Protein AF-A0A2S9YWN5-F1 (afdb_monomer_lite)

Structure (mmCIF, N/CA/C/O backbone):
data_AF-A0A2S9YWN5-F1
#
_entry.id   AF-A0A2S9YWN5-F1
#
loop_
_atom_site.group_PDB
_atom_site.id
_atom_site.type_symbol
_atom_site.label_atom_id
_atom_site.label_alt_id
_atom_site.label_comp_id
_atom_site.label_asym_id
_atom_site.label_entity_id
_atom_site.label_seq_id
_atom_site.pdbx_PDB_ins_code
_atom_site.Cartn_x
_atom_site.Cartn_y
_atom_site.Cartn_z
_atom_site.occupancy
_atom_site.B_iso_or_equiv
_atom_site.auth_seq_id
_atom_site.auth_comp_id
_atom_site.auth_asym_id
_atom_site.auth_atom_id
_atom_site.pdbx_PDB_model_num
ATOM 1 N N . MET A 1 1 ? -18.666 8.502 -19.818 1.00 59.78 1 MET A N 1
ATOM 2 C CA . MET A 1 1 ? -18.587 8.105 -18.389 1.00 59.78 1 MET A CA 1
ATOM 3 C C . MET A 1 1 ? -18.688 9.351 -17.531 1.00 59.78 1 MET A C 1
ATOM 5 O O . MET A 1 1 ? -18.072 10.347 -17.886 1.00 59.78 1 MET A O 1
ATOM 9 N N . THR A 1 2 ? -19.436 9.312 -16.429 1.00 84.50 2 THR A N 1
ATOM 10 C CA . THR A 1 2 ? -19.476 10.424 -15.465 1.00 84.50 2 THR A CA 1
ATOM 11 C C . THR A 1 2 ? -18.144 10.540 -14.716 1.00 84.50 2 THR A C 1
ATOM 13 O O . THR A 1 2 ? -17.395 9.565 -14.613 1.00 84.50 2 THR A O 1
ATOM 16 N N . ALA A 1 3 ? -17.848 11.716 -14.154 1.00 78.12 3 ALA A N 1
ATOM 17 C CA . ALA A 1 3 ? -16.659 11.919 -13.319 1.00 78.12 3 ALA A CA 1
ATOM 18 C C . ALA A 1 3 ? -16.612 10.949 -12.120 1.00 78.12 3 ALA A C 1
ATOM 20 O O . ALA A 1 3 ? -15.540 10.482 -11.738 1.00 78.12 3 ALA A O 1
ATOM 21 N N . PHE A 1 4 ? -17.782 10.594 -11.578 1.00 77.06 4 PHE A N 1
ATOM 22 C CA . PHE A 1 4 ? -17.930 9.609 -10.508 1.00 77.06 4 PHE A CA 1
ATOM 23 C C . PHE A 1 4 ? -17.554 8.193 -10.963 1.00 77.06 4 PHE A C 1
ATOM 25 O O . PHE A 1 4 ? -16.712 7.553 -10.337 1.00 77.06 4 PHE A O 1
ATOM 32 N N . ALA A 1 5 ? -18.091 7.732 -12.100 1.00 79.94 5 ALA A N 1
ATOM 33 C CA . ALA A 1 5 ? -17.726 6.432 -12.662 1.00 79.94 5 ALA A CA 1
ATOM 34 C C . ALA A 1 5 ? -16.215 6.351 -12.935 1.00 79.94 5 ALA A C 1
ATOM 36 O O . ALA A 1 5 ? -15.564 5.387 -12.540 1.00 79.94 5 ALA A O 1
ATOM 37 N N . ALA A 1 6 ? -15.630 7.408 -13.509 1.00 80.75 6 ALA A N 1
ATOM 38 C CA . ALA A 1 6 ? -14.192 7.476 -13.748 1.00 80.75 6 ALA A CA 1
ATOM 39 C C . ALA A 1 6 ? -13.369 7.406 -12.447 1.00 80.75 6 ALA A C 1
ATOM 41 O O . ALA A 1 6 ? -12.336 6.737 -12.422 1.00 80.75 6 ALA A O 1
ATOM 42 N N . ALA A 1 7 ? -13.819 8.042 -11.359 1.00 80.38 7 ALA A N 1
ATOM 43 C CA . ALA A 1 7 ? -13.152 7.980 -10.057 1.00 80.38 7 ALA A CA 1
ATOM 44 C C . ALA A 1 7 ? -13.190 6.581 -9.414 1.00 80.38 7 ALA A C 1
ATOM 46 O O . ALA A 1 7 ? -12.297 6.253 -8.628 1.00 80.38 7 ALA A O 1
ATOM 47 N N . LEU A 1 8 ? -14.194 5.771 -9.764 1.00 84.25 8 LEU A N 1
ATOM 48 C CA . LEU A 1 8 ? -14.361 4.404 -9.277 1.00 84.25 8 LEU A CA 1
ATOM 49 C C . LEU A 1 8 ? -13.658 3.349 -10.136 1.00 84.25 8 LEU A C 1
ATOM 51 O O . LEU A 1 8 ? -13.357 2.275 -9.635 1.00 84.25 8 LEU A O 1
ATOM 55 N N . THR A 1 9 ? -13.396 3.611 -11.416 1.00 90.25 9 THR A N 1
ATOM 56 C CA . THR A 1 9 ? -12.874 2.576 -12.330 1.00 90.25 9 THR A CA 1
ATOM 57 C C . THR A 1 9 ? -11.470 2.840 -12.854 1.00 90.25 9 THR A C 1
ATOM 59 O O . THR A 1 9 ? -10.897 1.971 -13.513 1.00 90.25 9 THR A O 1
ATOM 62 N N . THR A 1 10 ? -10.923 4.033 -12.624 1.00 93.12 10 THR A N 1
ATOM 63 C CA . THR A 1 10 ? -9.603 4.427 -13.133 1.00 93.12 10 THR A CA 1
ATOM 64 C C . THR A 1 10 ? -8.536 4.226 -12.065 1.00 93.12 10 THR A C 1
ATOM 66 O O . THR A 1 10 ? -8.714 4.658 -10.925 1.00 93.12 10 THR A O 1
ATOM 69 N N . GLN A 1 11 ? -7.416 3.611 -12.449 1.00 94.88 11 GLN A N 1
ATOM 70 C CA . GLN A 1 11 ? -6.264 3.443 -11.564 1.00 94.88 11 GLN A CA 1
ATOM 71 C C . GLN A 1 11 ? -5.678 4.805 -11.136 1.00 94.88 11 GLN A C 1
ATOM 73 O O . GLN A 1 11 ? -5.682 5.746 -11.944 1.00 94.88 11 GLN A O 1
ATOM 78 N N . PRO A 1 12 ? -5.168 4.935 -9.896 1.00 96.81 12 PRO A N 1
ATOM 79 C CA . PRO A 1 12 ? -4.551 6.166 -9.399 1.00 96.81 12 PRO A CA 1
ATOM 80 C C . PRO A 1 12 ? -3.474 6.737 -10.327 1.00 96.81 12 PRO A C 1
ATOM 82 O O . PRO A 1 12 ? -3.537 7.917 -10.673 1.00 96.81 12 PRO A O 1
ATOM 85 N N . SER A 1 13 ? -2.551 5.903 -10.805 1.00 96.56 13 SER A N 1
ATOM 86 C CA . SER A 1 13 ? -1.433 6.276 -11.681 1.00 96.56 13 SER A CA 1
ATOM 87 C C . SER A 1 13 ? -1.860 6.965 -12.977 1.00 96.56 13 SER A C 1
ATOM 89 O O . SER A 1 13 ? -1.210 7.912 -13.428 1.00 96.56 13 SER A O 1
ATOM 91 N N . VAL A 1 14 ? -2.993 6.561 -13.556 1.00 96.19 14 VAL A N 1
ATOM 92 C CA . VAL A 1 14 ? -3.555 7.204 -14.753 1.00 96.19 14 VAL A CA 1
ATOM 93 C C . VAL A 1 14 ? -4.014 8.625 -14.428 1.00 96.19 14 VAL A C 1
ATOM 95 O O . VAL A 1 14 ? -3.692 9.564 -15.156 1.00 96.19 14 VAL A O 1
ATOM 98 N N . ARG A 1 15 ? -4.723 8.809 -13.309 1.00 95.56 15 ARG A N 1
ATOM 99 C CA . ARG A 1 15 ? -5.204 10.132 -12.877 1.00 95.56 15 ARG A CA 1
ATOM 100 C C . ARG A 1 15 ? -4.055 11.037 -12.439 1.00 95.56 15 ARG A C 1
ATOM 102 O O . ARG A 1 15 ? -4.087 12.229 -12.733 1.00 95.56 15 ARG A O 1
ATOM 109 N N . PHE A 1 16 ? -3.047 10.470 -11.782 1.00 96.81 16 PHE A N 1
ATOM 110 C CA . PHE A 1 16 ? -1.829 11.167 -11.382 1.00 96.81 16 PHE A CA 1
ATOM 111 C C . PHE A 1 16 ? -1.067 11.720 -12.587 1.00 96.81 16 PHE A C 1
ATOM 113 O O . PHE A 1 16 ? -0.660 12.878 -12.573 1.00 96.81 16 PHE A O 1
ATOM 120 N N . ARG A 1 17 ? -0.964 10.944 -13.673 1.00 96.56 17 ARG A N 1
ATOM 121 C CA . ARG A 1 17 ? -0.371 11.401 -14.938 1.00 96.56 17 ARG A 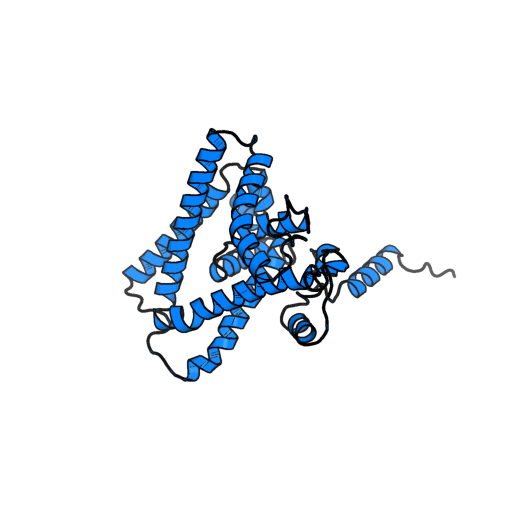CA 1
ATOM 122 C C . ARG A 1 17 ? -1.166 12.526 -15.595 1.00 96.56 17 ARG A C 1
ATOM 124 O O . ARG A 1 17 ? -0.583 13.452 -16.137 1.00 96.56 17 ARG A O 1
ATOM 131 N N . GLN A 1 18 ? -2.492 12.446 -15.553 1.00 95.31 18 GLN A N 1
ATOM 132 C CA . GLN A 1 18 ? -3.367 13.412 -16.222 1.00 95.31 18 GLN A CA 1
ATOM 133 C C . GLN A 1 18 ? -3.529 14.727 -15.456 1.00 95.31 18 GLN A C 1
ATOM 135 O O . GLN A 1 18 ? -3.866 15.746 -16.055 1.00 95.31 18 GLN A O 1
ATOM 140 N N . ARG A 1 19 ? -3.362 14.717 -14.128 1.00 95.88 19 ARG A N 1
ATOM 141 C CA . ARG A 1 19 ? -3.700 15.865 -13.285 1.00 95.88 19 ARG A CA 1
ATOM 142 C C . ARG A 1 19 ? -2.638 16.120 -12.227 1.00 95.88 19 ARG A C 1
ATOM 144 O O . ARG A 1 19 ? -2.589 15.431 -11.215 1.00 95.88 19 ARG A O 1
ATOM 151 N N . ARG A 1 20 ? -1.915 17.231 -12.387 1.00 95.38 20 ARG A N 1
ATOM 152 C CA . ARG A 1 20 ? -0.956 17.762 -11.402 1.00 95.38 20 ARG A CA 1
ATOM 153 C C . ARG A 1 20 ? -1.532 17.844 -9.980 1.00 95.38 20 ARG A C 1
ATOM 155 O O . ARG A 1 20 ? -0.885 17.471 -9.015 1.00 95.38 20 ARG A O 1
ATOM 162 N N . ALA A 1 21 ? -2.791 18.268 -9.846 1.00 95.88 21 ALA A N 1
ATOM 163 C CA . ALA A 1 21 ? -3.487 18.387 -8.559 1.00 95.88 21 ALA A CA 1
ATOM 164 C C . ALA A 1 21 ? -4.078 17.078 -7.999 1.00 95.88 21 ALA A C 1
ATOM 166 O O . ALA A 1 21 ? -4.853 17.125 -7.046 1.00 95.88 21 ALA A O 1
ATOM 167 N N . PHE A 1 22 ? -3.767 15.915 -8.582 1.00 96.06 22 PHE A N 1
ATOM 168 C CA . PHE A 1 22 ? -4.360 14.636 -8.185 1.00 96.06 22 PHE A CA 1
ATOM 169 C C . PHE A 1 22 ? -4.213 14.348 -6.685 1.00 96.06 22 PHE A C 1
ATOM 171 O O . PHE A 1 22 ? -5.226 14.130 -6.023 1.00 96.06 22 PHE A O 1
ATOM 178 N N . TYR A 1 23 ? -2.992 14.406 -6.144 1.00 95.31 23 TYR A N 1
ATOM 179 C CA . TYR A 1 23 ? -2.753 14.090 -4.733 1.00 95.31 23 TYR A CA 1
ATOM 180 C C . TYR A 1 23 ? -3.414 15.074 -3.777 1.00 95.31 23 TYR A C 1
ATOM 182 O O . TYR A 1 23 ? -3.984 14.648 -2.787 1.00 95.31 23 TYR A O 1
ATOM 190 N N . GLN A 1 24 ? -3.413 16.373 -4.079 1.00 94.94 24 GLN A N 1
ATOM 191 C CA . GLN A 1 24 ? -4.076 17.364 -3.222 1.00 94.94 24 GLN A CA 1
ATOM 192 C C . GLN A 1 24 ? -5.574 17.080 -3.084 1.00 94.94 24 GLN A C 1
ATOM 194 O O . GLN A 1 24 ? -6.136 17.206 -2.001 1.00 94.94 24 GLN A O 1
ATOM 199 N N . LEU A 1 25 ? -6.216 16.663 -4.175 1.00 95.00 25 LEU A N 1
ATOM 200 C CA . LEU A 1 25 ? -7.635 16.317 -4.167 1.00 95.00 25 LEU A CA 1
ATOM 201 C C . LEU A 1 25 ? -7.890 14.967 -3.506 1.00 95.00 25 LEU A C 1
ATOM 203 O O . LEU A 1 25 ? -8.860 14.826 -2.771 1.00 95.00 25 LEU A O 1
ATOM 207 N N . TYR A 1 26 ? -7.038 13.981 -3.779 1.00 96.00 26 TYR A N 1
ATOM 208 C CA . TYR A 1 26 ? -7.149 12.651 -3.196 1.00 96.00 26 TYR A CA 1
ATOM 209 C C . TYR A 1 26 ? -6.919 12.687 -1.679 1.00 96.00 26 TYR A C 1
ATOM 211 O O . TYR A 1 26 ? -7.782 12.251 -0.922 1.00 96.00 26 TYR A O 1
ATOM 219 N N . ASP A 1 27 ? -5.813 13.284 -1.238 1.00 96.19 27 ASP A N 1
ATOM 220 C CA . ASP A 1 27 ? -5.460 13.438 0.172 1.00 96.19 27 ASP A CA 1
ATOM 221 C C . ASP A 1 27 ? -6.425 14.380 0.887 1.00 96.19 27 ASP A C 1
ATOM 223 O O . ASP A 1 27 ? -6.850 14.081 1.994 1.00 96.19 27 ASP A O 1
ATOM 227 N N . GLY A 1 28 ? -6.830 15.481 0.246 1.00 95.75 28 GLY A N 1
ATOM 228 C CA . GLY A 1 28 ? -7.824 16.398 0.801 1.00 95.75 28 GLY A CA 1
ATOM 229 C C . GLY A 1 28 ? -9.177 15.722 1.026 1.00 95.75 28 GLY A C 1
ATOM 230 O O . GLY A 1 28 ? -9.765 15.877 2.093 1.00 95.75 28 GLY A O 1
ATOM 231 N N . ALA A 1 29 ? -9.651 14.916 0.068 1.00 95.00 29 ALA A N 1
ATOM 232 C CA . ALA A 1 29 ? -10.870 14.128 0.243 1.00 95.00 29 ALA A CA 1
ATOM 233 C C . ALA A 1 29 ? -10.722 13.114 1.383 1.00 95.00 29 ALA A C 1
ATOM 235 O O . ALA A 1 29 ? -11.617 12.999 2.216 1.00 95.00 29 ALA A O 1
ATOM 236 N N . TYR A 1 30 ? -9.586 12.416 1.448 1.00 96.56 30 TYR A N 1
ATOM 237 C CA . TYR A 1 30 ? -9.281 11.502 2.544 1.00 96.56 30 TYR A CA 1
ATOM 238 C C . TYR A 1 30 ? -9.302 12.206 3.898 1.00 96.56 30 TYR A C 1
ATOM 240 O O . TYR A 1 30 ? -9.990 11.737 4.794 1.00 96.56 30 TYR A O 1
ATOM 248 N N . LEU A 1 31 ? -8.605 13.336 4.027 1.00 97.19 31 LEU A N 1
ATOM 249 C CA . LEU A 1 31 ? -8.537 14.126 5.252 1.00 97.19 31 LEU A CA 1
ATOM 250 C C . LEU A 1 31 ? -9.925 14.569 5.710 1.00 97.19 31 LEU A C 1
ATOM 252 O O . LEU A 1 31 ? -10.244 14.438 6.887 1.00 97.19 31 LEU A O 1
ATOM 256 N N . VAL A 1 32 ? -10.762 15.064 4.795 1.00 97.75 32 VAL A N 1
ATOM 257 C CA . VAL A 1 32 ? -12.143 15.449 5.117 1.00 97.75 32 VAL A CA 1
ATOM 258 C C . VAL A 1 32 ? -12.944 14.234 5.580 1.00 97.75 32 VAL A C 1
ATOM 260 O O . VAL A 1 32 ? -13.555 14.287 6.643 1.00 97.75 32 VAL A O 1
ATOM 263 N N . MET A 1 33 ? -12.920 13.126 4.834 1.00 97.25 33 MET A N 1
ATOM 264 C CA . MET A 1 33 ? -13.683 11.923 5.186 1.00 97.25 33 MET A CA 1
ATOM 265 C C . MET A 1 33 ? -13.248 11.334 6.532 1.00 97.25 33 MET A C 1
ATOM 267 O O . MET A 1 33 ? -14.099 11.038 7.367 1.00 97.25 33 MET A O 1
ATOM 271 N N . THR A 1 34 ? -11.943 11.194 6.774 1.00 97.31 34 THR A N 1
ATOM 272 C CA . THR A 1 34 ? -11.429 10.662 8.043 1.00 97.31 34 THR A CA 1
ATOM 273 C C . THR A 1 34 ? -11.710 11.619 9.197 1.00 97.31 34 THR A C 1
ATOM 275 O O . THR A 1 34 ? -12.138 11.170 10.255 1.00 97.31 34 THR A O 1
ATOM 278 N N . SER A 1 35 ? -11.589 12.935 8.991 1.00 98.44 35 SER A N 1
ATOM 279 C CA . SER A 1 35 ? -11.943 13.929 10.016 1.00 98.44 35 SER A CA 1
ATOM 280 C C . SER A 1 35 ? -13.428 13.881 10.376 1.00 98.44 35 SER A C 1
ATOM 282 O O . SER A 1 35 ? -13.767 13.966 11.552 1.00 98.44 35 SER A O 1
ATOM 284 N N . LEU A 1 36 ? -14.317 13.707 9.391 1.00 98.56 36 LEU A N 1
ATOM 285 C CA . LEU A 1 36 ? -15.758 13.568 9.625 1.00 98.56 36 LEU A CA 1
ATOM 286 C C . LEU A 1 36 ? -16.087 12.291 10.401 1.00 98.56 36 LEU A C 1
ATOM 288 O O . LEU A 1 36 ? -16.862 12.342 11.352 1.00 98.56 36 LEU A O 1
ATOM 292 N N . VAL A 1 37 ? -15.480 11.158 10.033 1.00 98.31 37 VAL A N 1
ATOM 293 C CA . VAL A 1 37 ? -15.658 9.887 10.755 1.00 98.31 37 VAL A CA 1
ATOM 294 C C . VAL A 1 37 ? -15.142 10.002 12.190 1.00 98.31 37 VAL A C 1
ATOM 296 O O . VAL A 1 37 ? -15.832 9.591 13.122 1.00 98.31 37 VAL A O 1
ATOM 299 N N . LEU A 1 38 ? -13.970 10.610 12.387 1.00 98.56 38 LEU A N 1
ATOM 300 C CA . LEU A 1 38 ? -13.410 10.868 13.711 1.00 98.56 38 LEU A CA 1
ATOM 301 C C . LEU A 1 38 ? -14.331 11.759 14.550 1.00 98.56 38 LEU A C 1
ATOM 303 O O . LEU A 1 38 ? -14.671 11.401 15.675 1.00 98.56 38 LEU A O 1
ATOM 307 N N . ALA A 1 39 ? -14.770 12.889 13.993 1.00 98.69 39 ALA A N 1
ATOM 308 C CA . ALA A 1 39 ? -15.674 13.815 14.665 1.00 98.69 39 ALA A CA 1
ATOM 309 C C . ALA A 1 39 ? -17.002 13.141 15.035 1.00 98.69 39 ALA A C 1
ATOM 311 O O . ALA A 1 39 ? -17.489 13.336 16.146 1.00 98.69 39 ALA A O 1
ATOM 312 N N . LEU A 1 40 ? -17.553 12.304 14.150 1.00 98.75 40 LEU A N 1
ATOM 313 C CA . LEU A 1 40 ? -18.770 11.545 14.417 1.00 98.75 40 LEU A CA 1
ATOM 314 C C . LEU A 1 40 ? -18.578 10.586 15.596 1.00 98.75 40 LEU A C 1
ATOM 316 O O . LEU A 1 40 ? -19.366 10.648 16.538 1.00 98.75 40 LEU A O 1
ATOM 320 N N . MET A 1 41 ? -17.518 9.764 15.586 1.00 98.69 41 MET A N 1
ATOM 321 C CA . MET A 1 41 ? -17.203 8.846 16.692 1.00 98.69 41 MET A CA 1
ATOM 322 C C . MET A 1 41 ? -17.091 9.597 18.024 1.00 98.69 41 MET A C 1
ATOM 324 O O . MET A 1 41 ? -17.680 9.180 19.019 1.00 98.69 41 MET A O 1
ATOM 328 N N . LEU A 1 42 ? -16.403 10.740 18.034 1.00 98.44 42 LEU A N 1
ATOM 329 C CA . LEU A 1 42 ? -16.274 11.568 19.232 1.00 98.44 42 LEU A CA 1
ATOM 330 C C . LEU A 1 42 ? -17.617 12.177 19.667 1.00 98.44 42 LEU A C 1
ATOM 332 O O . LEU A 1 42 ? -17.939 12.146 20.852 1.00 98.44 42 LEU A O 1
ATOM 336 N N . SER A 1 43 ? -18.431 12.677 18.732 1.00 98.56 43 SER A N 1
ATOM 337 C CA . SER A 1 43 ? -19.711 13.332 19.045 1.00 98.56 43 SER A CA 1
ATOM 338 C C . SER A 1 43 ? -20.757 12.389 19.641 1.00 98.56 43 SER A C 1
ATOM 340 O O . SER A 1 43 ? -21.568 12.816 20.458 1.00 98.56 43 SER A O 1
ATOM 342 N N . VAL A 1 44 ? -20.727 11.105 19.265 1.00 98.50 44 VAL A N 1
ATOM 343 C CA . VAL A 1 44 ? -21.640 10.085 19.806 1.00 98.50 44 VAL A CA 1
ATOM 344 C C . VAL A 1 44 ? -21.077 9.416 21.063 1.00 98.50 44 VAL A C 1
ATOM 346 O O . VAL A 1 44 ? -21.659 8.455 21.562 1.00 98.50 44 VAL A O 1
ATOM 349 N N . GLY A 1 45 ? -19.932 9.888 21.569 1.00 98.06 45 GLY A N 1
ATOM 350 C CA . GLY A 1 45 ? -19.280 9.329 22.749 1.00 98.06 45 GLY A CA 1
ATOM 351 C C . GLY A 1 45 ? -18.764 7.903 22.542 1.00 98.06 45 GLY A C 1
ATOM 352 O O . GLY A 1 45 ? -18.800 7.106 23.481 1.00 98.06 45 GLY A O 1
ATOM 353 N N . TRP A 1 46 ? -18.309 7.553 21.332 1.00 98.38 46 TRP A N 1
ATOM 354 C CA . TRP A 1 46 ? -17.750 6.233 21.035 1.00 98.38 46 TRP A CA 1
ATOM 355 C C . TRP A 1 46 ? -16.555 5.918 21.946 1.00 98.38 46 TRP A C 1
ATOM 357 O O . TRP A 1 46 ? -15.591 6.675 22.009 1.00 98.38 46 TRP A O 1
ATOM 367 N N . GLN A 1 47 ? -16.613 4.776 22.633 1.00 97.56 47 GLN A N 1
ATOM 368 C CA . GLN A 1 47 ? -15.617 4.364 23.636 1.00 97.56 47 GLN A CA 1
ATOM 369 C C . GLN A 1 47 ? -14.583 3.358 23.099 1.00 97.56 47 GLN A C 1
ATOM 371 O O . GLN A 1 47 ? -13.846 2.753 23.874 1.00 97.56 47 GLN A O 1
ATOM 376 N N . GLY A 1 48 ? -14.547 3.130 21.784 1.00 98.31 48 GLY A N 1
ATOM 377 C CA . GLY A 1 48 ? -13.738 2.075 21.178 1.00 98.31 48 GLY A CA 1
ATOM 378 C C . GLY A 1 48 ? -14.456 0.724 21.103 1.00 98.31 48 GLY A C 1
ATOM 379 O O . GLY A 1 48 ? -15.348 0.414 21.901 1.00 98.31 48 GLY A O 1
ATOM 380 N N . ALA A 1 49 ? -14.048 -0.084 20.123 1.00 98.06 49 ALA A N 1
ATOM 381 C CA . ALA A 1 49 ? -14.530 -1.450 19.929 1.00 98.06 49 ALA A CA 1
ATOM 382 C C . ALA A 1 49 ? -14.012 -2.421 21.005 1.00 98.06 49 ALA A C 1
ATOM 384 O O . ALA A 1 49 ? -14.708 -3.369 21.358 1.00 98.06 49 ALA A O 1
ATOM 385 N N . VAL A 1 50 ? -12.808 -2.183 21.538 1.00 98.00 50 VAL A N 1
ATOM 386 C CA . VAL A 1 50 ? -12.172 -3.013 22.569 1.00 98.00 50 VAL A CA 1
ATOM 387 C C . VAL A 1 50 ? -11.989 -2.180 23.835 1.00 98.00 50 VAL A C 1
ATOM 389 O O . VAL A 1 50 ? -11.050 -1.392 23.946 1.00 98.00 50 VAL A O 1
ATOM 392 N N . ARG A 1 51 ? -12.912 -2.351 24.786 1.00 97.44 51 ARG A N 1
ATOM 393 C CA . ARG A 1 51 ? -12.977 -1.548 26.022 1.00 97.44 51 ARG A CA 1
ATOM 394 C C . ARG A 1 51 ? -12.219 -2.163 27.190 1.00 97.44 51 ARG A C 1
ATOM 396 O O . ARG A 1 51 ? -11.647 -1.441 27.996 1.00 97.44 51 ARG A O 1
ATOM 403 N N . GLU A 1 52 ? -12.201 -3.488 27.255 1.00 97.88 52 GLU A N 1
ATOM 404 C CA . GLU A 1 52 ? -11.562 -4.251 28.322 1.00 97.88 52 GLU A CA 1
ATOM 405 C C . GLU A 1 52 ? -10.589 -5.262 27.729 1.00 97.88 52 GLU A C 1
ATOM 407 O O . GLU A 1 52 ? -10.826 -5.816 26.650 1.00 97.88 52 GLU A O 1
ATOM 412 N N . PHE A 1 53 ? -9.474 -5.477 28.428 1.00 98.00 53 PHE A N 1
ATOM 413 C CA . PHE A 1 53 ? -8.475 -6.459 28.040 1.00 98.00 53 PHE A CA 1
ATOM 414 C C . PHE A 1 53 ? -8.855 -7.829 28.586 1.00 98.00 53 PHE A C 1
ATOM 416 O O . PHE A 1 53 ? -9.137 -7.985 29.774 1.00 98.00 53 PHE A O 1
ATOM 423 N N . HIS A 1 54 ? -8.766 -8.841 27.730 1.00 98.19 54 HIS A N 1
ATOM 424 C CA . HIS A 1 54 ? -8.895 -10.227 28.139 1.00 98.19 54 HIS A CA 1
ATOM 425 C C . HIS A 1 54 ? -7.712 -11.033 27.615 1.00 98.19 54 HIS A C 1
ATOM 427 O O . HIS A 1 54 ? -7.320 -10.894 26.461 1.00 98.19 54 HIS A O 1
ATOM 433 N N . TRP A 1 55 ? -7.167 -11.933 28.435 1.00 97.81 55 TRP A N 1
ATOM 434 C CA . TRP A 1 55 ? -5.983 -12.722 28.074 1.00 97.81 55 TRP A CA 1
ATOM 435 C C . TRP A 1 55 ? -6.155 -13.576 26.815 1.00 97.81 55 TRP A C 1
ATOM 437 O O . TRP A 1 55 ? -5.194 -13.803 26.084 1.00 97.81 55 TRP A O 1
ATOM 447 N N . TRP A 1 56 ? -7.381 -13.999 26.508 1.00 97.69 56 TRP A N 1
ATOM 448 C CA . TRP A 1 56 ? -7.664 -14.754 25.289 1.00 97.69 56 TRP A CA 1
ATOM 449 C C . TRP A 1 56 ? -7.453 -13.929 24.005 1.00 97.69 56 TRP A C 1
ATOM 451 O O . TRP A 1 56 ? -7.295 -14.512 22.936 1.00 97.69 56 TRP A O 1
ATOM 461 N N . TYR A 1 57 ? -7.347 -12.596 24.086 1.00 98.06 57 TYR A N 1
ATOM 462 C CA . TYR A 1 57 ? -6.960 -11.742 22.958 1.00 98.06 57 TYR A CA 1
ATOM 463 C C . TYR A 1 57 ? -5.597 -12.098 22.369 1.00 98.06 57 TYR A C 1
ATOM 465 O O . TYR A 1 57 ? -5.389 -11.899 21.173 1.00 98.06 57 TYR A O 1
ATOM 473 N N . VAL A 1 58 ? -4.685 -12.682 23.154 1.00 97.88 58 VAL A N 1
ATOM 474 C CA . VAL A 1 58 ? -3.403 -13.196 22.642 1.00 97.88 58 VAL A CA 1
ATOM 475 C C . VAL A 1 58 ? -3.631 -14.190 21.493 1.00 97.88 58 VAL A C 1
ATOM 477 O O . VAL A 1 58 ? -2.882 -14.181 20.520 1.00 97.88 58 VAL A O 1
ATOM 480 N N . LEU A 1 59 ? -4.707 -14.985 21.545 1.00 97.94 59 LEU A N 1
ATOM 481 C CA . LEU A 1 59 ? -5.067 -15.943 20.492 1.00 97.94 59 LEU A CA 1
ATOM 482 C C . LEU A 1 59 ? -5.624 -15.266 19.229 1.00 97.94 59 LEU A C 1
ATOM 484 O O . LEU A 1 59 ? -5.541 -15.839 18.145 1.00 97.94 59 LEU A O 1
ATOM 488 N N . LEU A 1 60 ? -6.169 -14.049 19.343 1.00 98.19 60 LEU A N 1
ATOM 489 C CA . LEU A 1 60 ? -6.651 -13.265 18.201 1.00 98.19 60 LEU A CA 1
ATOM 490 C C . LEU A 1 60 ? -5.540 -12.470 17.507 1.00 98.19 60 LEU A C 1
ATOM 492 O O . LEU A 1 60 ? -5.691 -12.102 16.341 1.00 98.19 60 LEU A O 1
ATOM 496 N N . LEU A 1 61 ? -4.425 -12.198 18.189 1.00 98.06 61 LEU A N 1
ATOM 497 C CA . LEU A 1 61 ? -3.334 -11.401 17.630 1.00 98.06 61 LEU A CA 1
ATOM 498 C C . LEU A 1 61 ? -2.775 -11.978 16.308 1.00 98.06 61 LEU A C 1
ATOM 500 O O . LEU A 1 61 ? -2.630 -11.206 15.357 1.00 98.06 61 LEU A O 1
ATOM 504 N N . PRO A 1 62 ? -2.548 -13.302 16.161 1.00 98.31 62 PRO A N 1
ATOM 505 C CA . PRO A 1 62 ? -2.170 -13.890 14.874 1.00 98.31 62 PRO A CA 1
ATOM 506 C C . PRO A 1 62 ? -3.176 -13.618 13.748 1.00 98.31 62 PRO A C 1
ATOM 508 O O . PRO A 1 62 ? -2.772 -13.422 12.603 1.00 98.31 62 PRO A O 1
ATOM 511 N N . LEU A 1 63 ? -4.477 -13.554 14.056 1.00 98.38 63 LEU A N 1
ATOM 512 C CA . LEU A 1 63 ? -5.514 -13.241 13.067 1.00 98.38 63 LEU A CA 1
ATOM 513 C C . LEU A 1 63 ? -5.460 -11.770 12.644 1.00 98.38 63 LEU A C 1
ATOM 515 O O . LEU A 1 63 ? -5.606 -11.479 11.460 1.00 98.38 63 LEU A O 1
ATOM 519 N N . ALA A 1 64 ? -5.197 -10.853 13.580 1.00 98.50 64 ALA A N 1
ATOM 520 C CA . ALA A 1 64 ? -4.991 -9.439 13.263 1.00 98.50 64 ALA A CA 1
ATOM 521 C C . ALA A 1 64 ? -3.756 -9.238 12.366 1.00 98.50 64 ALA A C 1
ATOM 523 O O . ALA A 1 64 ? -3.827 -8.525 11.364 1.00 98.50 64 ALA A O 1
ATOM 524 N N . ILE A 1 65 ? -2.650 -9.928 12.668 1.00 98.75 65 ILE A N 1
ATOM 525 C CA . ILE A 1 65 ? -1.437 -9.936 11.835 1.00 98.75 65 ILE A CA 1
ATOM 526 C C . ILE A 1 65 ? -1.750 -10.477 10.434 1.00 98.75 65 ILE A C 1
ATOM 528 O O . ILE A 1 65 ? -1.403 -9.849 9.433 1.00 98.75 65 ILE A O 1
ATOM 532 N N . GLN A 1 66 ? -2.445 -11.614 10.350 1.00 98.25 66 GLN A N 1
ATOM 533 C CA . GLN A 1 66 ? -2.829 -12.213 9.073 1.00 98.25 66 GLN A CA 1
ATOM 534 C C . GLN A 1 66 ? -3.740 -11.286 8.260 1.00 98.25 66 GLN A C 1
ATOM 536 O O . GLN A 1 66 ? -3.557 -11.164 7.050 1.00 98.25 66 GLN A O 1
ATOM 541 N N . ALA A 1 67 ? -4.691 -10.604 8.904 1.00 98.44 67 ALA A N 1
ATOM 542 C CA . ALA A 1 67 ? -5.556 -9.627 8.249 1.00 98.44 67 ALA A CA 1
ATOM 543 C C . ALA A 1 67 ? -4.752 -8.447 7.680 1.00 98.44 67 ALA A C 1
ATOM 545 O O . ALA A 1 67 ? -4.997 -8.041 6.541 1.00 98.44 67 ALA A O 1
ATOM 546 N N . GLN A 1 68 ? -3.754 -7.947 8.417 1.00 98.56 68 GLN A N 1
ATOM 547 C CA . GLN A 1 68 ? -2.857 -6.893 7.939 1.00 98.56 68 GLN A CA 1
ATOM 548 C C . GLN A 1 68 ? -2.064 -7.343 6.702 1.00 98.56 68 GLN A C 1
ATOM 550 O O . GLN A 1 68 ? -2.022 -6.630 5.699 1.00 98.56 68 GLN A O 1
ATOM 555 N N . ILE A 1 69 ? -1.470 -8.543 6.746 1.00 98.62 69 ILE A N 1
ATOM 556 C CA . ILE A 1 69 ? -0.702 -9.101 5.622 1.00 98.62 69 ILE A CA 1
ATOM 557 C C . ILE A 1 69 ? -1.608 -9.315 4.406 1.00 98.62 69 ILE A C 1
ATOM 559 O O . ILE A 1 69 ? -1.249 -8.926 3.296 1.00 98.62 69 ILE A O 1
ATOM 563 N N . LEU A 1 70 ? -2.807 -9.870 4.598 1.00 98.62 70 LEU A N 1
ATOM 564 C CA . LEU A 1 70 ? -3.772 -10.047 3.514 1.00 98.62 70 LEU A CA 1
ATOM 565 C C . LEU A 1 70 ? -4.209 -8.712 2.908 1.00 98.62 70 LEU A C 1
ATOM 567 O O . LEU A 1 70 ? -4.348 -8.632 1.690 1.00 98.62 70 LEU A O 1
ATOM 571 N N . CYS A 1 71 ? -4.360 -7.649 3.704 1.00 98.75 71 CYS A N 1
ATOM 572 C CA . CYS A 1 71 ? -4.621 -6.318 3.156 1.00 98.75 71 CYS A CA 1
ATOM 573 C C . CYS A 1 71 ? -3.484 -5.858 2.232 1.00 98.75 71 CYS A C 1
ATOM 575 O O . CYS A 1 71 ? -3.773 -5.376 1.137 1.00 98.75 71 CYS A O 1
ATOM 577 N N . SER A 1 72 ? -2.218 -6.089 2.601 1.00 98.38 72 SER A N 1
ATOM 578 C CA . SER A 1 72 ? -1.057 -5.838 1.728 1.00 98.38 72 SER A CA 1
ATOM 579 C C . SER A 1 72 ? -1.070 -6.702 0.454 1.00 98.38 72 SER A C 1
ATOM 581 O O . SER A 1 72 ? -0.754 -6.221 -0.634 1.00 98.38 72 SER A O 1
ATOM 583 N N . VAL A 1 73 ? -1.492 -7.967 0.543 1.00 98.44 73 VAL A N 1
ATOM 584 C CA . VAL A 1 73 ? -1.627 -8.869 -0.620 1.00 98.44 73 VAL A CA 1
ATOM 585 C C . VAL A 1 73 ? -2.739 -8.398 -1.567 1.00 98.44 73 VAL A C 1
ATOM 587 O O . VAL A 1 73 ? -2.587 -8.431 -2.794 1.00 98.44 73 VAL A O 1
ATOM 590 N N . PHE A 1 74 ? -3.871 -7.948 -1.026 1.00 98.69 74 PHE A N 1
ATOM 591 C CA . PHE A 1 74 ? -5.013 -7.512 -1.823 1.00 98.69 74 PHE A CA 1
ATOM 592 C C . PHE A 1 74 ? -4.797 -6.143 -2.459 1.00 98.69 74 PHE A C 1
ATOM 594 O O . PHE A 1 74 ? -5.090 -5.995 -3.645 1.00 98.69 74 PHE A O 1
ATOM 601 N N . ILE A 1 75 ? -4.241 -5.164 -1.740 1.00 98.50 75 ILE A N 1
ATOM 602 C CA . ILE A 1 75 ? -3.901 -3.856 -2.323 1.00 98.50 75 ILE A CA 1
ATOM 603 C C . ILE A 1 75 ? -2.853 -3.998 -3.440 1.00 98.50 75 ILE A C 1
ATOM 605 O O . ILE A 1 75 ? -2.965 -3.346 -4.483 1.00 98.50 75 ILE A O 1
ATOM 609 N N . HIS A 1 76 ? -1.904 -4.927 -3.285 1.00 98.38 76 HIS A N 1
ATOM 610 C CA . HIS A 1 76 ? -0.955 -5.315 -4.326 1.00 98.38 76 HIS A CA 1
ATOM 611 C C . HIS A 1 76 ? -1.672 -5.865 -5.573 1.00 98.38 76 HIS A C 1
ATOM 613 O O . HIS A 1 76 ? -1.488 -5.357 -6.677 1.00 98.38 76 HIS A O 1
ATOM 619 N N . ASN A 1 77 ? -2.585 -6.825 -5.406 1.00 98.50 77 ASN A N 1
ATOM 620 C CA . ASN A 1 77 ? -3.395 -7.358 -6.508 1.00 98.50 77 ASN A CA 1
ATOM 621 C C . ASN A 1 77 ? -4.278 -6.295 -7.186 1.00 98.50 77 ASN A C 1
ATOM 623 O O . ASN A 1 77 ? -4.392 -6.257 -8.415 1.00 98.50 77 ASN A O 1
ATOM 627 N N . CYS A 1 78 ? -4.873 -5.396 -6.398 1.00 98.50 78 CYS A N 1
ATOM 628 C CA . CYS A 1 78 ? -5.670 -4.287 -6.913 1.00 98.50 78 CYS A CA 1
ATOM 629 C C . CYS A 1 78 ? -4.828 -3.348 -7.778 1.00 98.50 78 CYS A C 1
ATOM 631 O O . CYS A 1 78 ? -5.301 -2.860 -8.807 1.00 98.50 78 CYS A O 1
ATOM 633 N N . SER A 1 79 ? -3.568 -3.118 -7.396 1.00 98.06 79 SER A N 1
ATOM 634 C CA . SER A 1 79 ? -2.628 -2.274 -8.143 1.00 98.06 79 SER A CA 1
ATOM 635 C C . SER A 1 79 ? -2.411 -2.777 -9.572 1.00 98.06 79 SER A C 1
ATOM 637 O O . SER A 1 79 ? -2.223 -1.972 -10.481 1.00 98.06 79 SER A O 1
ATOM 639 N N . HIS A 1 80 ? -2.555 -4.085 -9.805 1.00 97.81 80 HIS A N 1
ATOM 640 C CA . HIS A 1 80 ? -2.426 -4.714 -11.125 1.00 97.81 80 HIS A CA 1
ATOM 641 C C . HIS A 1 80 ? -3.724 -4.872 -11.900 1.00 97.81 80 HIS A C 1
ATOM 643 O O . HIS A 1 80 ? -3.687 -5.134 -13.101 1.00 97.81 80 HIS A O 1
ATOM 649 N N . GLY A 1 81 ? -4.863 -4.624 -11.258 1.00 96.81 81 GLY A N 1
ATOM 650 C CA . GLY A 1 81 ? -6.167 -4.791 -11.880 1.00 96.81 81 GLY A CA 1
ATOM 651 C C . GLY A 1 81 ? -6.672 -6.236 -11.869 1.00 96.81 81 GLY A C 1
ATOM 652 O O . GLY A 1 81 ? -7.425 -6.602 -12.767 1.00 96.81 81 GLY A O 1
ATOM 653 N N . ASN A 1 82 ? -6.267 -7.047 -10.884 1.00 97.44 82 ASN A N 1
ATOM 654 C CA . ASN A 1 82 ? -6.593 -8.480 -10.823 1.00 97.44 82 ASN A CA 1
ATOM 655 C C . ASN A 1 82 ? -8.057 -8.782 -10.448 1.00 97.44 82 ASN A C 1
ATOM 657 O O . ASN A 1 82 ? -8.493 -9.927 -10.549 1.00 97.44 82 ASN A O 1
ATOM 661 N N . PHE A 1 83 ? -8.833 -7.766 -10.067 1.00 97.06 83 PHE A N 1
ATOM 662 C CA . PHE A 1 83 ? -10.286 -7.834 -9.889 1.00 97.06 83 PHE A CA 1
ATOM 663 C C . PHE A 1 83 ? -11.028 -7.059 -10.998 1.00 97.06 83 PHE A C 1
ATOM 665 O O . PHE A 1 83 ? -10.410 -6.346 -11.792 1.00 97.06 83 PHE A O 1
ATOM 672 N N . PRO A 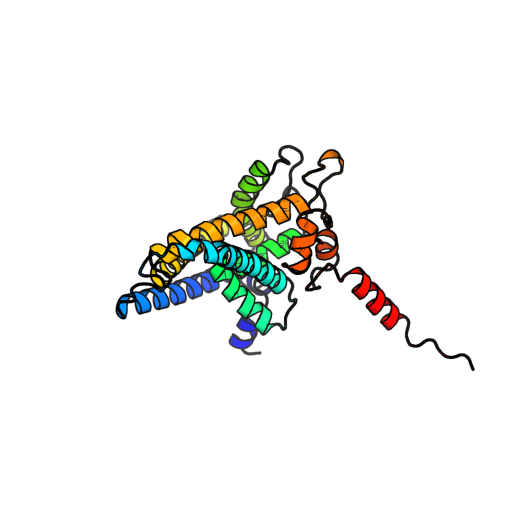1 84 ? -12.370 -7.107 -11.067 1.00 96.50 84 PRO A N 1
ATOM 673 C CA . PRO A 1 84 ? -13.133 -6.127 -11.839 1.00 96.50 84 PRO A CA 1
ATOM 674 C C . PRO A 1 84 ? -12.777 -4.684 -11.441 1.00 96.50 84 PRO A C 1
ATOM 676 O O . PRO A 1 84 ? -12.560 -4.390 -10.268 1.00 96.50 84 PRO A O 1
ATOM 679 N N . LYS A 1 85 ? -12.733 -3.755 -12.407 1.00 94.81 85 LYS A N 1
ATOM 680 C CA . LYS A 1 85 ? -12.271 -2.361 -12.207 1.00 94.81 85 LYS A CA 1
ATOM 681 C C . LYS A 1 85 ? -12.818 -1.657 -10.948 1.00 94.81 85 LYS A C 1
ATOM 683 O O . LYS A 1 85 ? -11.991 -1.176 -10.176 1.00 94.81 85 LYS A O 1
ATOM 688 N N . PRO A 1 86 ? -14.144 -1.604 -10.700 1.00 95.38 86 PRO A N 1
ATOM 689 C CA . PRO A 1 86 ? -14.666 -0.958 -9.493 1.00 95.38 86 PRO A CA 1
ATOM 690 C C . PRO A 1 86 ? -14.275 -1.693 -8.204 1.00 95.38 86 PRO A C 1
ATOM 692 O O . PRO A 1 86 ? -14.089 -1.056 -7.171 1.00 95.38 86 PRO A O 1
ATOM 695 N N . ILE A 1 87 ? -14.090 -3.016 -8.269 1.00 96.69 87 ILE A N 1
ATOM 696 C CA . ILE A 1 87 ? -13.666 -3.833 -7.127 1.00 96.69 87 ILE A CA 1
ATOM 697 C C . ILE A 1 87 ? -12.201 -3.554 -6.786 1.00 96.69 87 ILE A C 1
ATOM 699 O O . ILE A 1 87 ? -11.911 -3.344 -5.615 1.00 96.69 87 ILE A O 1
ATOM 703 N N . ASN A 1 88 ? -11.297 -3.453 -7.774 1.00 97.38 88 ASN A N 1
ATOM 704 C CA . ASN A 1 88 ? -9.903 -3.058 -7.501 1.00 97.38 88 ASN A CA 1
ATOM 705 C C . ASN A 1 88 ? -9.843 -1.727 -6.759 1.00 97.38 88 ASN A C 1
ATOM 707 O O . ASN A 1 88 ? -9.077 -1.572 -5.816 1.00 97.38 88 ASN A O 1
ATOM 711 N N . ARG A 1 89 ? -10.662 -0.762 -7.191 1.00 96.31 89 ARG A N 1
ATOM 712 C CA . ARG A 1 89 ? -10.703 0.546 -6.555 1.00 96.31 89 ARG A CA 1
ATOM 713 C C . ARG A 1 89 ? -11.192 0.436 -5.120 1.00 96.31 89 ARG A C 1
ATOM 715 O O . ARG A 1 89 ? -10.503 0.907 -4.229 1.00 96.31 89 ARG A O 1
ATOM 722 N N . LEU A 1 90 ? -12.344 -0.190 -4.895 1.00 96.75 90 LEU A N 1
ATOM 723 C CA . LEU A 1 90 ? -12.921 -0.307 -3.558 1.00 96.75 90 LEU A CA 1
ATOM 724 C C . LEU A 1 90 ? -11.999 -1.074 -2.601 1.00 96.75 90 LEU A C 1
ATOM 726 O O . LEU A 1 90 ? -11.663 -0.562 -1.538 1.00 96.75 90 LEU A O 1
ATOM 730 N N . VAL A 1 91 ? -11.566 -2.274 -2.989 1.00 98.19 91 VAL A N 1
ATOM 731 C CA . VAL A 1 91 ? -10.699 -3.124 -2.160 1.00 98.19 91 VAL A CA 1
ATOM 732 C C . VAL A 1 91 ? -9.345 -2.455 -1.944 1.00 98.19 91 VAL A C 1
ATOM 734 O O . VAL A 1 91 ? -8.857 -2.435 -0.820 1.00 98.19 91 VAL A O 1
ATOM 737 N N . GLY A 1 92 ? -8.773 -1.835 -2.979 1.00 98.19 92 GLY A N 1
ATOM 738 C CA . GLY A 1 92 ? -7.532 -1.079 -2.865 1.00 98.19 92 GLY A CA 1
ATOM 739 C C . GLY A 1 92 ? -7.627 0.041 -1.830 1.00 98.19 92 GLY A C 1
ATOM 740 O O . GLY A 1 92 ? -6.750 0.145 -0.976 1.00 98.19 92 GLY A O 1
ATOM 741 N N . GLU A 1 93 ? -8.696 0.847 -1.856 1.00 97.81 93 GLU A N 1
ATOM 742 C CA . GLU A 1 93 ? -8.908 1.922 -0.873 1.00 97.81 93 GLU A CA 1
ATOM 743 C C . GLU A 1 93 ? -9.121 1.379 0.549 1.00 97.81 93 GLU A C 1
ATOM 745 O O . GLU A 1 93 ? -8.485 1.865 1.484 1.00 97.81 93 GLU A O 1
ATOM 750 N N . LEU A 1 94 ? -9.943 0.336 0.717 1.00 98.12 94 LEU A N 1
ATOM 751 C CA . LEU A 1 94 ? -10.187 -0.286 2.026 1.00 98.12 94 LEU A CA 1
ATOM 752 C C . LEU A 1 94 ? -8.910 -0.892 2.620 1.00 98.12 94 LEU A C 1
ATOM 754 O O . LEU A 1 94 ? -8.575 -0.632 3.774 1.00 98.12 94 LEU A O 1
ATOM 758 N N . CYS A 1 95 ? -8.153 -1.653 1.831 1.00 98.69 95 CYS A N 1
ATOM 759 C CA . CYS A 1 95 ? -6.868 -2.184 2.270 1.00 98.69 95 CYS A CA 1
ATOM 760 C C . CYS A 1 95 ? -5.857 -1.056 2.519 1.00 98.69 95 CYS A C 1
ATOM 762 O O . CYS A 1 95 ? -5.100 -1.128 3.481 1.00 98.69 95 CYS A O 1
ATOM 764 N N . GLY A 1 96 ? -5.885 0.013 1.716 1.00 98.00 96 GLY A N 1
ATOM 765 C CA . GLY A 1 96 ? -5.050 1.206 1.877 1.00 98.00 96 GLY A CA 1
ATOM 766 C C . GLY A 1 96 ? -5.248 1.930 3.210 1.00 98.00 96 GLY A C 1
ATOM 767 O O . GLY A 1 96 ? -4.277 2.466 3.748 1.00 98.00 96 GLY A O 1
ATOM 768 N N . ILE A 1 97 ? -6.474 1.914 3.743 1.00 98.19 97 ILE A N 1
ATOM 769 C CA . ILE A 1 97 ? -6.826 2.415 5.081 1.00 98.19 97 ILE A CA 1
ATOM 770 C C . ILE A 1 97 ? -6.199 1.548 6.180 1.00 98.19 97 ILE A C 1
ATOM 772 O O . ILE A 1 97 ? -5.668 2.083 7.153 1.00 98.19 97 ILE A O 1
ATOM 776 N N . VAL A 1 98 ? -6.235 0.224 6.018 1.00 98.44 98 VAL A N 1
ATOM 777 C CA . VAL A 1 98 ? -5.687 -0.738 6.988 1.00 98.44 98 VAL A CA 1
ATOM 778 C C . VAL A 1 98 ? -4.157 -0.692 7.018 1.00 98.44 98 VAL A C 1
ATOM 780 O O . VAL A 1 98 ? -3.562 -0.647 8.091 1.00 98.44 98 VAL A O 1
ATOM 783 N N . VAL A 1 99 ? -3.504 -0.627 5.853 1.00 98.00 99 VAL A N 1
ATOM 784 C CA . VAL A 1 99 ? -2.029 -0.624 5.740 1.00 98.00 99 VAL A CA 1
ATOM 785 C C . VAL A 1 99 ? -1.398 0.772 5.827 1.00 98.00 99 VAL A C 1
ATOM 787 O O . VAL A 1 99 ? -0.204 0.923 5.574 1.00 98.00 99 VAL A O 1
ATOM 790 N N . LEU A 1 100 ? -2.188 1.805 6.144 1.00 97.19 100 LEU A N 1
ATOM 791 C CA . LEU A 1 100 ? -1.750 3.196 6.369 1.00 97.19 100 LEU A CA 1
ATOM 792 C C . LEU A 1 100 ? -0.941 3.848 5.229 1.00 97.19 100 LEU A C 1
ATOM 794 O O . LEU A 1 100 ? -0.287 4.869 5.425 1.00 97.19 100 LEU A O 1
ATOM 798 N N . THR A 1 101 ? -0.984 3.288 4.021 1.00 93.06 101 THR A N 1
ATOM 799 C CA . THR A 1 101 ? -0.252 3.826 2.857 1.00 93.06 101 THR A CA 1
ATOM 800 C C . THR A 1 101 ? -1.192 4.507 1.863 1.00 93.06 101 THR A C 1
ATOM 802 O O . THR A 1 101 ? -0.746 5.328 1.062 1.00 93.06 101 THR A O 1
ATOM 805 N N . ARG A 1 102 ? -2.510 4.255 1.973 1.00 96.00 102 ARG A N 1
ATOM 806 C CA . ARG A 1 102 ? -3.554 4.633 1.003 1.00 96.00 102 ARG A CA 1
ATOM 807 C C . ARG A 1 102 ? -3.296 4.039 -0.386 1.00 96.00 102 ARG A C 1
ATOM 809 O O . ARG A 1 102 ? -2.165 3.798 -0.805 1.00 96.00 102 ARG A O 1
ATOM 816 N N . TYR A 1 103 ? -4.370 3.788 -1.126 1.00 97.88 103 TYR A N 1
ATOM 817 C CA . TYR A 1 103 ? -4.263 3.043 -2.379 1.00 97.88 103 TYR A CA 1
ATOM 818 C C . TYR A 1 103 ? -3.466 3.774 -3.454 1.00 97.88 103 TYR A C 1
ATOM 820 O O . TYR A 1 103 ? -2.689 3.147 -4.165 1.00 97.88 103 TYR A O 1
ATOM 828 N N . ALA A 1 104 ? -3.627 5.095 -3.564 1.00 97.12 104 ALA A N 1
ATOM 829 C CA . ALA A 1 104 ? -2.953 5.852 -4.610 1.00 97.12 104 ALA A CA 1
ATOM 830 C C . ALA A 1 104 ? -1.428 5.786 -4.498 1.00 97.12 104 ALA A C 1
ATOM 832 O O . ALA A 1 104 ? -0.768 5.466 -5.480 1.00 97.12 104 ALA A O 1
ATOM 833 N N . SER A 1 105 ? -0.877 6.044 -3.309 1.00 96.50 105 SER A N 1
ATOM 834 C CA . SER A 1 105 ? 0.570 5.974 -3.094 1.00 96.50 105 SER A CA 1
ATOM 835 C C . SER A 1 105 ? 1.106 4.565 -3.265 1.00 96.50 105 SER A C 1
ATOM 837 O O . SER A 1 105 ? 2.138 4.407 -3.910 1.00 96.50 105 SER A O 1
ATOM 839 N N . TRP A 1 106 ? 0.384 3.554 -2.772 1.00 97.75 106 TRP A N 1
ATOM 840 C CA . TRP A 1 106 ? 0.769 2.164 -2.994 1.00 97.75 106 TRP A CA 1
ATOM 841 C C . TRP A 1 106 ? 0.826 1.832 -4.487 1.00 97.75 106 TRP A C 1
ATOM 843 O O . TRP A 1 106 ? 1.858 1.390 -4.976 1.00 97.75 106 TRP A O 1
ATOM 853 N N . GLU A 1 107 ? -0.257 2.063 -5.232 1.00 98.06 107 GLU A N 1
ATOM 854 C CA . GLU A 1 107 ? -0.345 1.672 -6.643 1.00 98.06 107 GLU A CA 1
ATOM 855 C C . GLU A 1 107 ? 0.668 2.417 -7.514 1.00 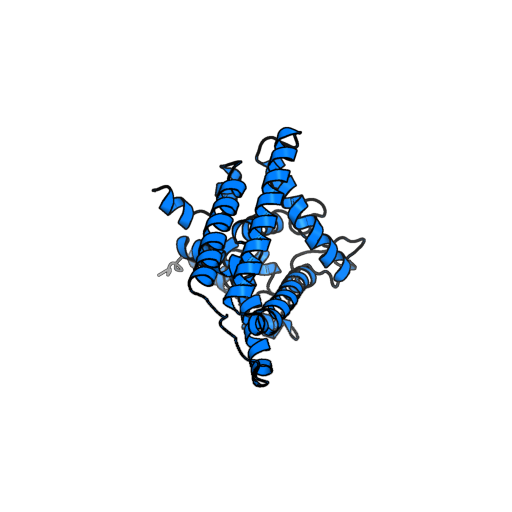98.06 107 GLU A C 1
ATOM 857 O O . GLU A 1 107 ? 1.323 1.797 -8.349 1.00 98.06 107 GLU A O 1
ATOM 862 N N . ILE A 1 108 ? 0.845 3.722 -7.301 1.00 97.81 108 ILE A N 1
ATOM 863 C CA . ILE A 1 108 ? 1.763 4.554 -8.088 1.00 97.81 108 ILE A CA 1
ATOM 864 C C . ILE A 1 108 ? 3.216 4.102 -7.905 1.00 97.81 108 ILE A C 1
ATOM 866 O O . ILE A 1 108 ? 3.931 3.907 -8.894 1.00 97.81 108 ILE A O 1
ATOM 870 N N . ILE A 1 109 ? 3.633 3.883 -6.657 1.00 97.56 109 ILE A N 1
ATOM 871 C CA . ILE A 1 109 ? 4.986 3.426 -6.322 1.00 97.56 109 ILE A CA 1
ATOM 872 C C . ILE A 1 109 ? 5.204 1.988 -6.783 1.00 97.56 109 ILE A C 1
ATOM 874 O O . ILE A 1 109 ? 6.206 1.700 -7.434 1.00 97.56 109 ILE A O 1
ATOM 878 N N . HIS A 1 110 ? 4.228 1.107 -6.563 1.00 98.00 110 HIS A N 1
ATOM 879 C CA . HIS A 1 110 ? 4.306 -0.286 -6.997 1.00 98.00 110 HIS A CA 1
ATOM 880 C C . HIS A 1 110 ? 4.431 -0.414 -8.522 1.00 98.00 110 HIS A C 1
ATOM 882 O O . HIS A 1 110 ? 5.221 -1.201 -9.041 1.00 98.00 110 HIS A O 1
ATOM 888 N N . ARG A 1 111 ? 3.705 0.413 -9.285 1.00 97.56 111 ARG A N 1
ATOM 889 C CA . ARG A 1 111 ? 3.855 0.483 -10.748 1.00 97.56 111 ARG A CA 1
ATOM 890 C C . ARG A 1 111 ? 5.235 0.976 -11.170 1.00 97.56 111 ARG A C 1
ATOM 892 O O . ARG A 1 111 ? 5.736 0.522 -12.199 1.00 97.56 111 ARG A O 1
ATOM 899 N N . ARG A 1 112 ? 5.827 1.910 -10.419 1.00 97.56 112 ARG A N 1
ATOM 900 C CA . ARG A 1 112 ? 7.190 2.386 -10.680 1.00 97.56 112 ARG A CA 1
ATOM 901 C C . ARG A 1 112 ? 8.204 1.268 -10.449 1.00 97.56 112 ARG A C 1
ATOM 903 O O . ARG A 1 112 ? 9.025 1.057 -11.333 1.00 97.56 112 ARG A O 1
ATOM 910 N N . HIS A 1 113 ? 8.068 0.512 -9.361 1.00 98.00 113 HIS A N 1
ATOM 911 C CA . HIS A 1 113 ? 8.882 -0.675 -9.099 1.00 98.00 113 HIS A CA 1
ATOM 912 C C . HIS A 1 113 ? 8.834 -1.676 -10.262 1.00 98.00 113 HIS A C 1
ATOM 914 O O . HIS A 1 113 ? 9.864 -2.007 -10.825 1.00 98.00 113 HIS A O 1
ATOM 920 N N . HIS A 1 114 ? 7.650 -2.064 -10.743 1.00 97.88 114 HIS A N 1
ATOM 921 C CA . HIS A 1 114 ? 7.567 -2.971 -11.900 1.00 97.88 114 HIS A CA 1
ATOM 922 C C . HIS A 1 114 ? 8.202 -2.429 -13.184 1.00 97.88 114 HIS A C 1
ATOM 924 O O . HIS A 1 114 ? 8.645 -3.205 -14.028 1.00 97.88 114 HIS A O 1
ATOM 930 N N . LYS A 1 115 ? 8.195 -1.107 -13.377 1.00 97.12 115 LYS A N 1
ATOM 931 C CA . LYS A 1 115 ? 8.794 -0.483 -14.560 1.00 97.12 115 LYS A CA 1
ATOM 932 C C . LYS A 1 115 ? 10.324 -0.473 -14.487 1.00 97.12 115 LYS A C 1
ATOM 934 O O . LYS A 1 115 ? 10.963 -0.537 -15.532 1.00 97.12 115 LYS A O 1
ATOM 939 N N . TYR A 1 116 ? 10.877 -0.367 -13.283 1.00 97.31 116 TYR A N 1
ATOM 940 C CA . TYR A 1 116 ? 12.294 -0.122 -13.029 1.00 97.31 116 TYR A CA 1
ATOM 941 C C . TYR A 1 116 ? 12.879 -1.105 -12.014 1.00 97.31 116 TYR A C 1
ATOM 943 O O . TYR A 1 116 ? 13.725 -0.721 -11.220 1.00 97.31 116 TYR A O 1
ATOM 951 N N . SER A 1 117 ? 12.392 -2.347 -12.009 1.00 96.12 117 SER A N 1
ATOM 952 C CA . SER A 1 117 ? 12.777 -3.360 -11.023 1.00 96.12 117 SER A CA 1
ATOM 953 C C . SER A 1 117 ? 14.293 -3.464 -10.929 1.00 96.12 117 SER A C 1
ATOM 955 O O . SER A 1 117 ? 14.952 -3.671 -11.949 1.00 96.12 117 SER A O 1
ATOM 957 N N . ASP A 1 118 ? 14.816 -3.319 -9.713 1.00 93.50 118 ASP A N 1
ATOM 958 C CA . ASP A 1 118 ? 16.240 -3.425 -9.376 1.00 93.50 118 ASP A CA 1
ATOM 959 C C . ASP A 1 118 ? 17.143 -2.334 -9.999 1.00 93.50 118 ASP A C 1
ATOM 961 O O . ASP A 1 118 ? 18.366 -2.380 -9.853 1.00 93.50 118 ASP A O 1
ATOM 965 N N . ASP A 1 119 ? 16.570 -1.305 -10.639 1.00 95.62 119 ASP A N 1
ATOM 966 C CA . ASP A 1 119 ? 17.296 -0.091 -11.026 1.00 95.62 119 ASP A CA 1
ATOM 967 C C . ASP A 1 119 ? 17.607 0.735 -9.771 1.00 95.62 119 ASP A C 1
ATOM 969 O O . ASP A 1 119 ? 16.710 1.212 -9.074 1.00 95.62 119 ASP A O 1
ATOM 973 N N . VAL A 1 120 ? 18.898 0.931 -9.501 1.00 93.25 120 VAL A N 1
ATOM 974 C CA . VAL A 1 120 ? 19.408 1.581 -8.283 1.00 93.25 120 VAL A CA 1
ATOM 975 C C . VAL A 1 120 ? 18.876 3.010 -8.094 1.00 93.25 120 VAL A C 1
ATOM 977 O O . VAL A 1 120 ? 18.751 3.479 -6.963 1.00 93.25 120 VAL A O 1
ATOM 980 N N . GLU A 1 121 ? 18.531 3.704 -9.179 1.00 92.88 121 GLU A N 1
ATOM 981 C CA . GLU A 1 121 ? 18.097 5.102 -9.149 1.00 92.88 121 GLU A CA 1
ATOM 982 C C . GLU A 1 121 ? 16.588 5.281 -9.288 1.00 92.88 121 GLU A C 1
ATOM 984 O O . GLU A 1 121 ? 16.023 6.250 -8.763 1.00 92.88 121 GLU A O 1
ATOM 989 N N . GLN A 1 122 ? 15.926 4.403 -10.037 1.00 95.19 122 GLN A N 1
ATOM 990 C CA . GLN A 1 122 ? 14.526 4.578 -10.421 1.00 95.19 122 GLN A CA 1
ATOM 991 C C . GLN A 1 122 ? 13.567 3.676 -9.643 1.00 95.19 122 GLN A C 1
ATOM 993 O O . GLN A 1 122 ? 12.397 4.053 -9.491 1.00 95.19 122 GLN A O 1
ATOM 998 N N . ASP A 1 123 ? 14.031 2.539 -9.121 1.00 96.31 123 ASP A N 1
ATOM 999 C CA . ASP A 1 123 ? 13.230 1.695 -8.239 1.00 96.31 123 ASP A CA 1
ATOM 1000 C C . ASP A 1 123 ? 12.960 2.438 -6.906 1.00 96.31 123 ASP A C 1
ATOM 1002 O O . ASP A 1 123 ? 13.860 3.066 -6.338 1.00 96.31 123 ASP A O 1
ATOM 1006 N N . PRO A 1 124 ? 11.726 2.436 -6.371 1.00 95.94 124 PRO A N 1
ATOM 1007 C CA . PRO A 1 124 ? 11.447 2.881 -5.000 1.00 95.94 124 PRO A CA 1
ATOM 1008 C C . PRO A 1 124 ? 12.129 2.068 -3.904 1.00 95.94 124 PRO A C 1
ATOM 1010 O O . PRO A 1 124 ? 12.310 2.592 -2.804 1.00 95.94 124 PRO A O 1
ATOM 1013 N N . HIS A 1 125 ? 12.503 0.824 -4.171 1.00 94.62 125 HIS A N 1
ATOM 1014 C CA . HIS A 1 125 ? 13.159 -0.038 -3.196 1.00 94.62 125 HIS A CA 1
ATOM 1015 C C . HIS A 1 125 ? 14.133 -1.001 -3.893 1.00 94.62 125 HIS A C 1
ATOM 1017 O O . HIS A 1 125 ? 13.892 -2.208 -3.921 1.00 94.62 125 HIS A O 1
ATOM 1023 N N . PRO A 1 126 ? 15.237 -0.484 -4.463 1.00 94.75 126 PRO A N 1
ATOM 1024 C CA . PRO A 1 126 ? 16.268 -1.325 -5.044 1.00 94.75 126 PRO A CA 1
ATOM 1025 C C . PRO A 1 126 ? 17.063 -2.011 -3.934 1.00 94.75 126 PRO A C 1
ATOM 1027 O O . PRO A 1 126 ? 17.279 -1.446 -2.854 1.00 94.75 126 PRO A O 1
ATOM 1030 N N . ILE A 1 127 ? 17.564 -3.207 -4.223 1.00 94.12 127 ILE A N 1
ATOM 1031 C CA . ILE A 1 127 ? 18.675 -3.774 -3.461 1.00 94.12 127 ILE A CA 1
ATOM 1032 C C . ILE A 1 127 ? 19.962 -3.268 -4.098 1.00 94.12 127 ILE A C 1
ATOM 1034 O O . ILE A 1 127 ? 20.148 -3.373 -5.309 1.00 94.12 127 ILE A O 1
ATOM 1038 N N . THR A 1 128 ? 20.854 -2.713 -3.284 1.00 91.25 128 THR A N 1
ATOM 1039 C CA . THR A 1 128 ? 22.111 -2.158 -3.777 1.00 91.25 128 THR A CA 1
ATOM 1040 C C . THR A 1 128 ? 23.282 -3.103 -3.474 1.00 91.25 128 THR A C 1
ATOM 1042 O O . THR A 1 128 ? 23.301 -3.735 -2.410 1.00 91.25 128 THR A O 1
ATOM 1045 N N . PRO A 1 129 ? 24.273 -3.239 -4.382 1.00 88.62 129 PRO A N 1
ATOM 1046 C CA . PRO A 1 129 ? 25.414 -4.137 -4.172 1.00 88.62 129 PRO A CA 1
ATOM 1047 C C . PRO A 1 129 ? 26.264 -3.794 -2.944 1.00 88.62 129 PRO A C 1
ATOM 1049 O O . PRO A 1 129 ? 26.847 -4.679 -2.323 1.00 88.62 129 PRO A O 1
ATOM 1052 N N . ASP A 1 130 ? 26.334 -2.513 -2.593 1.00 90.44 130 ASP A N 1
ATOM 1053 C CA . ASP A 1 130 ? 27.078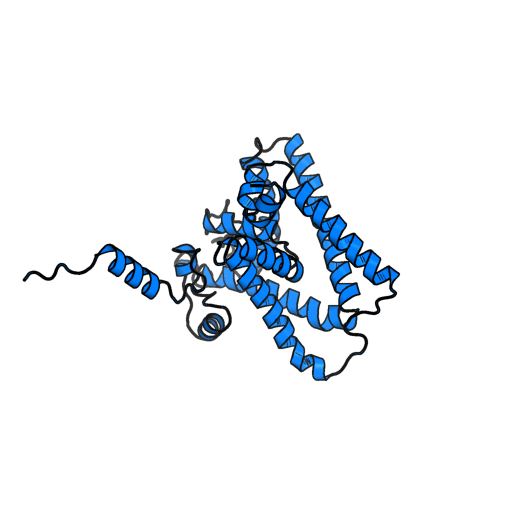 -1.988 -1.450 1.00 90.44 130 ASP A CA 1
ATOM 1054 C C . ASP A 1 130 ? 26.364 -2.221 -0.110 1.00 90.44 130 ASP A C 1
ATOM 1056 O O . ASP A 1 130 ? 27.012 -2.231 0.939 1.00 90.44 130 ASP A O 1
ATOM 1060 N N . ALA A 1 131 ? 25.045 -2.447 -0.122 1.00 89.56 131 ALA A N 1
ATOM 1061 C CA . ALA A 1 131 ? 24.256 -2.631 1.090 1.00 89.56 131 ALA A CA 1
ATOM 1062 C C . ALA A 1 131 ? 23.093 -3.640 0.925 1.00 89.56 131 ALA A C 1
ATOM 1064 O O . ALA A 1 131 ? 21.937 -3.305 1.198 1.00 89.56 131 ALA A O 1
ATOM 1065 N N . PRO A 1 132 ? 23.366 -4.916 0.576 1.00 93.19 132 PRO A N 1
ATOM 1066 C CA . PRO A 1 132 ? 22.325 -5.905 0.275 1.00 93.19 132 PRO A CA 1
ATOM 1067 C C . PRO A 1 132 ? 21.573 -6.422 1.513 1.00 93.19 132 PRO A C 1
ATOM 1069 O O . PRO A 1 132 ? 20.600 -7.167 1.401 1.00 93.19 132 PRO A O 1
ATOM 1072 N N . GLY A 1 133 ? 22.027 -6.070 2.719 1.00 96.31 133 GLY A N 1
ATOM 1073 C CA . GLY A 1 133 ? 21.445 -6.549 3.969 1.00 96.31 133 GLY A CA 1
ATOM 1074 C C . GLY A 1 133 ? 20.027 -6.026 4.215 1.00 96.31 133 GLY A C 1
ATOM 1075 O O . GLY A 1 133 ? 19.709 -4.873 3.928 1.00 96.31 133 GLY A O 1
ATOM 1076 N N . TYR A 1 134 ? 19.194 -6.854 4.849 1.00 96.75 134 TYR A N 1
ATOM 1077 C CA . TYR A 1 134 ? 17.785 -6.553 5.137 1.00 96.75 134 TYR A CA 1
ATOM 1078 C C . TYR A 1 134 ? 17.556 -5.185 5.805 1.00 96.75 134 TYR A C 1
ATOM 1080 O O . TYR A 1 134 ? 16.683 -4.422 5.401 1.00 96.75 134 TYR A O 1
ATOM 1088 N N . TRP A 1 135 ? 18.360 -4.833 6.813 1.00 96.56 135 TRP A N 1
ATOM 1089 C CA . TRP A 1 135 ? 18.202 -3.561 7.529 1.00 96.56 135 TRP A CA 1
ATOM 1090 C C . TRP A 1 135 ? 18.602 -2.340 6.700 1.00 96.56 135 TRP A C 1
ATOM 1092 O O . TRP A 1 135 ? 18.029 -1.264 6.878 1.00 96.56 135 TRP A O 1
ATOM 1102 N N . ALA A 1 136 ? 19.575 -2.488 5.798 1.00 95.56 136 ALA A N 1
ATOM 1103 C CA . ALA A 1 136 ? 19.920 -1.428 4.861 1.00 95.56 136 ALA A CA 1
ATOM 1104 C C . ALA A 1 136 ? 18.776 -1.222 3.865 1.00 95.56 136 ALA A C 1
ATOM 1106 O O . ALA A 1 136 ? 18.269 -0.107 3.764 1.00 95.56 136 ALA A O 1
ATOM 1107 N N . PHE A 1 137 ? 18.285 -2.312 3.268 1.00 96.25 137 PHE A N 1
ATOM 1108 C CA . PHE A 1 137 ? 17.123 -2.313 2.382 1.00 96.25 137 PHE A CA 1
ATOM 1109 C C . PHE A 1 137 ? 15.879 -1.683 3.028 1.00 96.25 137 PHE A C 1
ATOM 1111 O O . PHE A 1 137 ? 15.207 -0.854 2.415 1.00 96.25 137 PHE A O 1
ATOM 1118 N N . LEU A 1 138 ? 15.592 -2.009 4.292 1.00 96.56 138 LEU A N 1
ATOM 1119 C CA . LEU A 1 138 ? 14.473 -1.426 5.034 1.00 96.56 138 LEU A CA 1
ATOM 1120 C C . LEU A 1 138 ? 14.594 0.097 5.151 1.00 96.56 138 LEU A C 1
ATOM 1122 O O . LEU A 1 138 ? 13.643 0.818 4.849 1.00 96.56 138 LEU A O 1
ATOM 1126 N N . ARG A 1 139 ? 15.757 0.598 5.589 1.00 95.44 139 ARG A N 1
ATOM 1127 C CA . ARG A 1 139 ? 15.988 2.046 5.729 1.00 95.44 139 ARG A CA 1
ATOM 1128 C C . ARG A 1 139 ? 15.918 2.748 4.377 1.00 95.44 139 ARG A C 1
ATOM 1130 O O . ARG A 1 139 ? 15.270 3.787 4.275 1.00 95.44 139 ARG A O 1
ATOM 1137 N N . GLN A 1 140 ? 16.536 2.151 3.358 1.00 93.69 140 GLN A N 1
ATOM 1138 C CA . GLN A 1 140 ? 16.514 2.635 1.981 1.00 93.69 140 GLN A CA 1
ATOM 1139 C C . GLN A 1 140 ? 15.073 2.767 1.485 1.00 93.69 140 GLN A C 1
ATOM 1141 O O . GLN A 1 140 ? 14.692 3.833 1.019 1.00 93.69 140 GLN A O 1
ATOM 1146 N N . THR A 1 141 ? 14.253 1.730 1.669 1.00 94.50 141 THR A N 1
ATOM 1147 C CA . THR A 1 141 ? 12.843 1.709 1.252 1.00 94.50 141 THR A CA 1
ATOM 1148 C C . THR A 1 141 ? 12.045 2.843 1.896 1.00 94.50 141 THR A C 1
ATOM 1150 O O . THR A 1 141 ? 11.333 3.565 1.203 1.00 94.50 141 THR A O 1
ATOM 1153 N N . ILE A 1 142 ? 12.186 3.056 3.211 1.00 93.25 142 ILE A N 1
ATOM 1154 C CA . ILE A 1 142 ? 11.454 4.120 3.925 1.00 93.25 142 ILE A CA 1
ATOM 1155 C C . ILE A 1 142 ? 11.774 5.506 3.347 1.00 93.25 142 ILE A C 1
ATOM 1157 O O . ILE A 1 142 ? 10.872 6.326 3.179 1.00 93.25 142 ILE A O 1
ATOM 1161 N N . VAL A 1 143 ? 13.045 5.771 3.040 1.00 90.75 143 VAL A N 1
ATOM 1162 C CA . VAL A 1 143 ? 13.484 7.065 2.498 1.00 90.75 143 VAL A CA 1
ATOM 1163 C C . VAL A 1 143 ? 13.110 7.201 1.020 1.00 90.75 143 VAL A C 1
ATOM 1165 O O . VAL A 1 143 ? 12.570 8.227 0.602 1.00 90.75 143 VAL A O 1
ATOM 1168 N N . ASN A 1 144 ? 13.367 6.163 0.226 1.00 94.50 144 ASN A N 1
ATOM 1169 C CA . ASN A 1 144 ? 13.273 6.225 -1.228 1.00 94.50 144 ASN A CA 1
ATOM 1170 C C . ASN A 1 144 ? 11.836 6.276 -1.743 1.00 94.50 144 ASN A C 1
ATOM 1172 O O . ASN A 1 144 ? 11.615 6.877 -2.791 1.00 94.50 144 ASN A O 1
ATOM 1176 N N . VAL A 1 145 ? 10.853 5.719 -1.032 1.00 93.56 145 VAL A N 1
ATOM 1177 C CA . VAL A 1 145 ? 9.449 5.744 -1.481 1.00 93.56 145 VAL A CA 1
ATOM 1178 C C . VAL A 1 145 ? 8.950 7.177 -1.707 1.00 93.56 145 VAL A C 1
ATOM 1180 O O . VAL A 1 145 ? 8.388 7.480 -2.759 1.00 93.56 145 VAL A O 1
ATOM 1183 N N . GLU A 1 146 ? 9.194 8.085 -0.762 1.00 93.19 146 GLU A N 1
ATOM 1184 C CA . GLU A 1 146 ? 8.782 9.490 -0.890 1.00 93.19 146 GLU A CA 1
ATOM 1185 C C . GLU A 1 146 ? 9.624 10.231 -1.942 1.00 93.19 146 GLU A C 1
ATOM 1187 O O . GLU A 1 146 ? 9.082 11.003 -2.735 1.00 93.19 146 GLU A O 1
ATOM 1192 N N . VAL A 1 147 ? 10.930 9.949 -2.014 1.00 94.25 147 VAL A N 1
ATOM 1193 C CA . VAL A 1 147 ? 11.819 10.524 -3.038 1.00 94.25 147 VAL A CA 1
ATOM 1194 C C . VAL A 1 147 ? 11.362 10.133 -4.442 1.00 94.25 147 VAL A C 1
ATOM 1196 O O . VAL A 1 147 ? 11.265 10.995 -5.316 1.00 94.25 147 VAL A O 1
ATOM 1199 N N . GLN A 1 148 ? 11.040 8.860 -4.674 1.00 96.19 148 GLN A N 1
ATOM 1200 C CA . GLN A 1 148 ? 10.570 8.396 -5.976 1.00 96.19 148 GLN A CA 1
ATOM 1201 C C . GLN A 1 148 ? 9.189 8.944 -6.323 1.00 96.19 148 GLN A C 1
ATOM 1203 O O . GLN A 1 148 ? 8.935 9.226 -7.494 1.00 96.19 148 GLN A O 1
ATOM 1208 N N . LEU A 1 149 ? 8.314 9.156 -5.335 1.00 94.88 149 LEU A N 1
ATOM 1209 C CA . LEU A 1 149 ? 7.028 9.803 -5.582 1.00 94.88 149 LEU A CA 1
ATOM 1210 C C . LEU A 1 149 ? 7.217 11.235 -6.105 1.00 94.88 149 LEU A C 1
ATOM 1212 O O . LEU A 1 149 ? 6.598 11.622 -7.099 1.00 94.88 149 LEU A O 1
ATOM 1216 N N . GLN A 1 150 ? 8.122 11.995 -5.479 1.00 95.38 150 GLN A N 1
ATOM 1217 C CA . GLN A 1 150 ? 8.476 13.350 -5.908 1.00 95.38 150 GLN A CA 1
ATOM 1218 C C . GLN A 1 150 ? 9.169 13.356 -7.278 1.00 95.38 150 GLN A C 1
ATOM 1220 O O . GLN A 1 150 ? 8.784 14.134 -8.152 1.00 95.38 150 GLN A O 1
ATOM 1225 N N . ARG A 1 151 ? 10.147 12.462 -7.504 1.00 95.56 151 ARG A N 1
ATOM 1226 C CA . ARG A 1 151 ? 10.825 12.309 -8.807 1.00 95.56 151 ARG A CA 1
ATOM 1227 C C . ARG A 1 151 ? 9.807 12.043 -9.915 1.00 95.56 151 ARG A C 1
ATOM 1229 O O . ARG A 1 151 ? 9.795 12.749 -10.920 1.00 95.56 151 ARG A O 1
ATOM 1236 N N . GLN A 1 152 ? 8.888 11.103 -9.697 1.00 96.25 152 GLN A N 1
ATOM 1237 C CA . GLN A 1 152 ? 7.844 10.786 -10.667 1.00 96.25 152 GLN A CA 1
ATOM 1238 C C . GLN A 1 152 ? 6.886 11.962 -10.906 1.00 96.25 152 GLN A C 1
ATOM 1240 O O . GLN A 1 152 ? 6.439 12.168 -12.034 1.00 96.25 152 GLN A O 1
ATOM 1245 N N . PHE A 1 153 ? 6.576 12.762 -9.881 1.00 97.19 153 PHE A N 1
ATOM 1246 C CA . PHE A 1 153 ? 5.809 13.992 -10.076 1.00 97.19 153 PHE A CA 1
ATOM 1247 C C . PHE A 1 153 ? 6.543 14.971 -11.003 1.00 97.19 153 PHE A C 1
ATOM 1249 O O . PHE A 1 153 ? 5.936 15.487 -11.944 1.00 97.19 153 PHE A O 1
ATOM 1256 N N . PHE A 1 154 ? 7.840 15.202 -10.782 1.00 97.38 154 PHE A N 1
ATOM 1257 C CA . PHE A 1 154 ? 8.642 16.097 -11.622 1.00 97.38 154 PHE A CA 1
ATOM 1258 C C . PHE A 1 154 ? 8.758 15.587 -13.062 1.00 97.38 154 PHE A C 1
ATOM 1260 O O . PHE A 1 154 ? 8.581 16.372 -13.991 1.00 97.38 154 PHE A O 1
ATOM 1267 N N . GLU A 1 155 ? 8.964 14.284 -13.260 1.00 96.25 155 GLU A N 1
ATOM 1268 C CA . GLU A 1 155 ? 8.990 13.651 -14.589 1.00 96.25 155 GLU A CA 1
ATOM 1269 C C . GLU A 1 155 ? 7.692 13.900 -15.376 1.00 96.25 155 GLU A C 1
ATOM 1271 O O . GLU A 1 155 ? 7.723 14.113 -16.587 1.00 96.25 155 GLU A O 1
ATOM 1276 N N . LEU A 1 156 ? 6.541 13.881 -14.697 1.00 96.69 156 LEU A N 1
ATOM 1277 C CA . LEU A 1 156 ? 5.229 13.975 -15.339 1.00 96.69 156 LEU A CA 1
ATOM 1278 C C . LEU A 1 156 ? 4.720 15.411 -15.515 1.00 96.69 156 LEU A C 1
ATOM 1280 O O . LEU A 1 156 ? 3.956 15.668 -16.444 1.00 96.69 156 LEU A O 1
ATOM 1284 N N . HIS A 1 157 ? 5.110 16.339 -14.636 1.00 96.75 157 HIS A N 1
ATOM 1285 C CA . HIS A 1 157 ? 4.453 17.650 -14.504 1.00 96.75 157 HIS A CA 1
ATOM 1286 C C . HIS A 1 157 ? 5.391 18.843 -14.724 1.00 96.75 157 HIS A C 1
ATOM 1288 O O . HIS A 1 157 ? 5.260 19.877 -14.064 1.00 96.75 157 HIS A O 1
ATOM 1294 N N . GLY A 1 158 ? 6.313 18.726 -15.682 1.00 93.94 158 GLY A N 1
ATOM 1295 C CA . GLY A 1 158 ? 7.119 19.858 -16.161 1.00 93.94 158 GLY A CA 1
ATOM 1296 C C . GLY A 1 158 ? 8.452 20.061 -15.437 1.00 93.94 158 GLY A C 1
ATOM 1297 O O . GLY A 1 158 ? 8.947 21.184 -15.381 1.00 93.94 158 GLY A O 1
ATOM 1298 N N . GLY A 1 159 ? 9.032 18.993 -14.888 1.00 96.75 159 GLY A N 1
ATOM 1299 C CA . GLY A 1 159 ? 10.393 18.972 -14.357 1.00 96.75 159 GLY A CA 1
ATOM 1300 C C . GLY A 1 159 ? 10.545 19.494 -12.929 1.00 96.75 159 GLY A C 1
ATOM 1301 O O . GLY A 1 159 ? 9.589 19.912 -12.266 1.00 96.75 159 GLY A O 1
ATOM 1302 N N . ASP A 1 160 ? 11.788 19.454 -12.450 1.00 97.44 160 ASP A N 1
ATOM 1303 C CA . ASP A 1 160 ? 12.170 19.927 -11.123 1.00 97.44 160 ASP A CA 1
ATOM 1304 C C . ASP A 1 160 ? 12.373 21.451 -11.125 1.00 97.44 160 ASP A C 1
ATOM 1306 O O . ASP A 1 160 ? 13.462 21.974 -11.358 1.00 97.44 160 ASP A O 1
ATOM 1310 N N . THR A 1 161 ? 11.280 22.175 -10.897 1.00 97.69 161 THR A N 1
ATOM 1311 C CA . THR A 1 161 ? 11.261 23.640 -10.818 1.00 97.69 161 THR A CA 1
ATOM 1312 C C . THR A 1 161 ? 11.011 24.105 -9.382 1.00 97.69 161 THR A C 1
ATOM 1314 O O . THR A 1 161 ? 10.366 23.390 -8.607 1.00 97.69 161 THR A O 1
ATOM 1317 N N . PRO A 1 162 ? 11.425 25.330 -8.995 1.00 97.88 162 PRO A N 1
ATOM 1318 C CA . PRO A 1 162 ? 11.102 25.882 -7.678 1.00 97.88 162 PRO A CA 1
ATOM 1319 C C . PRO A 1 162 ? 9.603 25.829 -7.351 1.00 97.88 162 PRO A C 1
ATOM 1321 O O . PRO A 1 162 ? 9.223 25.607 -6.201 1.00 97.88 162 PRO A O 1
ATOM 1324 N N . ASP A 1 163 ? 8.748 26.006 -8.356 1.00 97.44 163 ASP A N 1
ATOM 1325 C CA . ASP A 1 163 ? 7.293 25.960 -8.222 1.00 97.44 163 ASP A CA 1
ATOM 1326 C C . ASP A 1 163 ? 6.790 24.543 -7.941 1.00 97.44 163 ASP A C 1
ATOM 1328 O O . ASP A 1 163 ? 5.978 24.346 -7.033 1.00 97.44 163 ASP A O 1
ATOM 1332 N N . ASN A 1 164 ? 7.308 23.547 -8.664 1.00 97.25 164 ASN A N 1
ATOM 1333 C CA . ASN A 1 164 ? 6.984 22.142 -8.429 1.00 97.25 164 ASN A CA 1
ATOM 1334 C C . ASN A 1 164 ? 7.515 21.641 -7.082 1.00 97.25 164 ASN A C 1
ATOM 1336 O O . ASN A 1 164 ? 6.785 20.949 -6.378 1.00 97.25 164 ASN A O 1
ATOM 1340 N N . ARG A 1 165 ? 8.705 22.071 -6.645 1.00 97.19 165 ARG A N 1
ATOM 1341 C CA . ARG A 1 165 ? 9.218 21.771 -5.295 1.00 97.19 165 ARG A CA 1
ATOM 1342 C C . ARG A 1 165 ? 8.306 22.317 -4.195 1.00 97.19 165 ARG A C 1
ATOM 1344 O O . ARG A 1 165 ? 8.036 21.628 -3.212 1.00 97.19 165 ARG A O 1
ATOM 1351 N N . ARG A 1 166 ? 7.804 23.552 -4.341 1.00 96.88 166 ARG A N 1
ATOM 1352 C CA . ARG A 1 166 ? 6.837 24.133 -3.387 1.00 96.88 166 ARG A CA 1
ATOM 1353 C C . ARG A 1 166 ? 5.505 23.384 -3.410 1.00 96.88 166 ARG A C 1
ATOM 1355 O O . ARG A 1 166 ? 4.908 23.182 -2.353 1.00 96.88 166 ARG A O 1
ATOM 1362 N N . PHE A 1 167 ? 5.051 22.977 -4.593 1.00 96.62 167 PHE A N 1
ATOM 1363 C CA . PHE A 1 167 ? 3.830 22.196 -4.763 1.00 96.62 167 PHE A CA 1
ATOM 1364 C C . PHE A 1 167 ? 3.925 20.829 -4.070 1.00 96.62 167 PHE A C 1
ATOM 1366 O O . PHE A 1 167 ? 3.068 20.509 -3.245 1.00 96.62 167 PHE A O 1
ATOM 1373 N N . GLU A 1 168 ? 4.996 20.075 -4.327 1.00 96.31 168 GLU A N 1
ATOM 1374 C CA . GLU A 1 168 ? 5.224 18.759 -3.721 1.00 96.31 168 GLU A CA 1
ATOM 1375 C C . GLU A 1 168 ? 5.431 18.835 -2.213 1.00 96.31 168 GLU A C 1
ATOM 1377 O O . GLU A 1 168 ? 4.918 18.000 -1.476 1.00 96.31 168 GLU A O 1
ATOM 1382 N N . ARG A 1 169 ? 6.074 19.895 -1.712 1.00 95.75 169 ARG A N 1
ATOM 1383 C CA . ARG A 1 169 ? 6.175 20.115 -0.265 1.00 95.75 169 ARG A CA 1
ATOM 1384 C C . ARG A 1 169 ? 4.800 20.262 0.390 1.00 95.75 169 ARG A C 1
ATOM 1386 O O . ARG A 1 169 ? 4.549 19.675 1.438 1.00 95.75 169 ARG A O 1
ATOM 1393 N N . ARG A 1 170 ? 3.890 21.025 -0.229 1.00 95.44 170 ARG A N 1
ATOM 1394 C CA . ARG A 1 170 ? 2.505 21.158 0.260 1.00 95.44 170 ARG A CA 1
ATOM 1395 C C . ARG A 1 170 ? 1.770 19.822 0.201 1.00 95.44 170 ARG A C 1
ATOM 1397 O O . ARG A 1 170 ? 1.120 19.461 1.176 1.00 95.44 170 ARG A O 1
ATOM 1404 N N . ARG A 1 171 ? 1.918 19.081 -0.903 1.00 95.06 171 ARG A N 1
ATOM 1405 C CA . ARG A 1 171 ? 1.369 17.727 -1.055 1.00 95.06 171 ARG A CA 1
ATOM 1406 C C . ARG A 1 171 ? 1.851 16.800 0.064 1.00 95.06 171 ARG A C 1
ATOM 1408 O O . ARG A 1 171 ? 1.019 16.156 0.697 1.00 95.06 171 ARG A O 1
ATOM 1415 N N . ALA A 1 172 ? 3.152 16.784 0.352 1.00 95.00 172 ALA A N 1
ATOM 1416 C CA . ALA A 1 172 ? 3.739 15.980 1.418 1.00 95.00 172 ALA A CA 1
ATOM 1417 C C . ALA A 1 172 ? 3.119 16.315 2.782 1.00 95.00 172 ALA A C 1
ATOM 1419 O O . ALA A 1 172 ? 2.653 15.411 3.473 1.00 95.00 172 ALA A O 1
ATOM 1420 N N . TYR A 1 173 ? 3.009 17.600 3.142 1.00 95.50 173 TYR A N 1
ATOM 1421 C CA . TYR A 1 173 ? 2.354 18.002 4.393 1.00 95.50 173 TYR A CA 1
ATOM 1422 C C . TYR A 1 173 ? 0.894 17.546 4.474 1.00 95.50 173 TYR A C 1
ATOM 1424 O O . TYR A 1 173 ? 0.488 17.009 5.503 1.00 95.50 173 TYR A O 1
ATOM 1432 N N . THR A 1 174 ? 0.112 17.706 3.401 1.00 94.88 174 THR A N 1
ATOM 1433 C CA . THR A 1 174 ? -1.277 17.220 3.367 1.00 94.88 174 THR A CA 1
ATOM 1434 C C . THR A 1 174 ? -1.336 15.701 3.528 1.00 94.88 174 THR A C 1
ATOM 1436 O O . THR A 1 174 ? -2.146 15.200 4.307 1.00 94.88 174 THR A O 1
ATOM 1439 N N . SER A 1 175 ? -0.450 14.965 2.856 1.00 95.31 175 SER A N 1
ATOM 1440 C CA . SER A 1 175 ? -0.316 13.512 2.988 1.00 95.31 175 SER A CA 1
ATOM 1441 C C . SER A 1 175 ? 0.001 13.082 4.426 1.00 95.31 175 SER A C 1
ATOM 1443 O O . SER A 1 175 ? -0.679 12.205 4.960 1.00 95.31 175 SER A O 1
ATOM 1445 N N . TYR A 1 176 ? 0.980 13.715 5.080 1.00 95.44 176 TYR A N 1
ATOM 1446 C CA . TYR A 1 176 ? 1.340 13.397 6.465 1.00 95.44 176 TYR A CA 1
ATOM 1447 C C . TYR A 1 176 ? 0.215 13.741 7.444 1.00 95.44 176 TYR A C 1
ATOM 1449 O O . TYR A 1 176 ? -0.134 12.910 8.279 1.00 95.44 176 TYR A O 1
ATOM 1457 N N . ALA A 1 177 ? -0.407 14.916 7.305 1.00 96.31 177 ALA A N 1
ATOM 1458 C CA . ALA A 1 177 ? -1.549 15.309 8.131 1.00 96.31 177 ALA A CA 1
ATOM 1459 C C . ALA A 1 177 ? -2.719 14.323 7.986 1.00 96.31 177 ALA A C 1
ATOM 1461 O O . ALA A 1 177 ? -3.297 13.891 8.980 1.00 96.31 177 ALA A O 1
ATOM 1462 N N . THR A 1 178 ? -3.014 13.898 6.754 1.00 97.12 178 THR A N 1
ATOM 1463 C CA . THR A 1 178 ? -4.031 12.874 6.473 1.00 97.12 178 THR A CA 1
ATOM 1464 C C . THR A 1 178 ? -3.727 11.570 7.203 1.00 97.12 178 THR A C 1
ATOM 1466 O O . THR A 1 178 ? -4.631 10.971 7.785 1.00 97.12 178 THR A O 1
ATOM 1469 N N . ASN A 1 179 ? -2.463 11.137 7.210 1.00 97.00 179 ASN A N 1
ATOM 1470 C CA . ASN A 1 179 ? -2.076 9.896 7.872 1.00 97.00 179 ASN A CA 1
ATOM 1471 C C . ASN A 1 179 ? -2.182 9.991 9.402 1.00 97.00 179 ASN A C 1
ATOM 1473 O O . ASN A 1 179 ? -2.630 9.043 10.038 1.00 97.00 179 ASN A O 1
ATOM 1477 N N . LEU A 1 180 ? -1.848 11.143 9.994 1.00 98.25 180 LEU A N 1
ATOM 1478 C CA . LEU A 1 180 ? -2.040 11.378 11.430 1.00 98.25 180 LEU A CA 1
ATOM 1479 C C . LEU A 1 180 ? -3.520 11.286 11.825 1.00 98.25 180 LEU A C 1
ATOM 1481 O O . LEU A 1 180 ? -3.852 10.620 12.804 1.00 98.25 180 LEU A O 1
ATOM 1485 N N . VAL A 1 181 ? -4.417 11.891 11.039 1.00 98.44 181 VAL A N 1
ATOM 1486 C CA . VAL A 1 181 ? -5.867 11.795 11.281 1.00 98.44 181 VAL A CA 1
ATOM 1487 C C . VAL A 1 181 ? -6.366 10.363 11.086 1.00 98.44 181 VAL A C 1
ATOM 1489 O O . VAL A 1 181 ? -7.195 9.895 11.863 1.00 98.44 181 VAL A O 1
ATOM 1492 N N . LEU A 1 182 ? -5.845 9.635 10.097 1.00 98.31 182 LEU A N 1
ATOM 1493 C CA . LEU A 1 182 ? -6.185 8.227 9.887 1.00 98.31 182 LEU A CA 1
ATOM 1494 C C . LEU A 1 182 ? -5.750 7.344 11.069 1.00 98.31 182 LEU A C 1
ATOM 1496 O O . LEU A 1 182 ? -6.525 6.506 11.525 1.00 98.31 182 LEU A O 1
ATOM 1500 N N . ILE A 1 183 ? -4.546 7.554 11.603 1.00 98.62 183 ILE A N 1
ATOM 1501 C CA . ILE A 1 183 ? -4.064 6.863 12.807 1.00 98.62 183 ILE A CA 1
ATOM 1502 C C . ILE A 1 183 ? -4.956 7.202 14.009 1.00 98.62 183 ILE A C 1
ATOM 1504 O O . ILE A 1 183 ? -5.349 6.301 14.750 1.00 98.62 183 ILE A O 1
ATOM 1508 N N . ALA A 1 184 ? -5.344 8.471 14.172 1.00 98.69 184 ALA A N 1
ATOM 1509 C CA . ALA A 1 184 ? -6.283 8.880 15.215 1.00 98.69 184 ALA A CA 1
ATOM 1510 C C . ALA A 1 184 ? -7.661 8.212 15.052 1.00 98.69 184 ALA A C 1
ATOM 1512 O O . ALA A 1 184 ? -8.252 7.787 16.044 1.00 98.69 184 ALA A O 1
ATOM 1513 N N . CYS A 1 185 ? -8.152 8.046 13.816 1.00 98.56 185 CYS A N 1
ATOM 1514 C CA . CYS A 1 185 ? -9.374 7.285 13.543 1.00 98.56 185 CYS A CA 1
ATOM 1515 C C . CYS A 1 185 ? -9.245 5.841 14.021 1.00 98.56 185 CYS A C 1
ATOM 1517 O O . CYS A 1 185 ? -10.143 5.361 14.700 1.00 98.56 185 CYS A O 1
ATOM 1519 N N . TRP A 1 186 ? -8.138 5.161 13.713 1.00 98.69 186 TRP A N 1
ATOM 1520 C CA . TRP A 1 186 ? -7.896 3.794 14.181 1.00 98.69 186 TRP A CA 1
ATOM 1521 C C . TRP A 1 186 ? -7.824 3.701 15.707 1.00 98.69 186 TRP A C 1
ATOM 1523 O O . TRP A 1 186 ? -8.404 2.783 16.289 1.00 98.69 186 TRP A O 1
ATOM 1533 N N . TYR A 1 187 ? -7.167 4.667 16.354 1.00 98.81 187 TYR A N 1
ATOM 1534 C CA . TYR A 1 187 ? -7.085 4.745 17.811 1.00 98.81 187 TYR A CA 1
ATOM 1535 C C . TYR A 1 187 ? -8.468 4.888 18.456 1.00 98.81 187 TYR A C 1
ATOM 1537 O O . TYR A 1 187 ? -8.811 4.120 19.352 1.00 98.81 187 TYR A O 1
ATOM 1545 N N . VAL A 1 188 ? -9.292 5.822 17.972 1.00 98.75 188 VAL A N 1
ATOM 1546 C CA . VAL A 1 188 ? -10.651 6.034 18.499 1.00 98.75 188 VAL A CA 1
ATOM 1547 C C . VAL A 1 188 ? -11.573 4.864 18.152 1.00 98.75 188 VAL A C 1
ATOM 1549 O O . VAL A 1 188 ? -12.322 4.405 19.011 1.00 98.75 188 VAL A O 1
ATOM 1552 N N . LEU A 1 189 ? -11.498 4.334 16.928 1.00 98.69 189 LEU A N 1
ATOM 1553 C CA . LEU A 1 189 ? -12.324 3.216 16.470 1.00 98.69 189 LEU A CA 1
ATOM 1554 C C . LEU A 1 189 ? -12.127 1.983 17.353 1.00 98.69 189 LEU A C 1
ATOM 1556 O O . LEU A 1 189 ? -13.102 1.399 17.826 1.00 98.69 189 LEU A O 1
ATOM 1560 N N . LEU A 1 190 ? -10.876 1.594 17.591 1.00 98.62 190 LEU A N 1
ATOM 1561 C CA . LEU A 1 190 ? -10.552 0.377 18.333 1.00 98.62 190 LEU A CA 1
ATOM 1562 C C . LEU A 1 190 ? -10.512 0.590 19.849 1.00 98.62 190 LEU A C 1
ATOM 1564 O O . LEU A 1 190 ? -10.695 -0.372 20.593 1.00 98.62 190 LEU A O 1
ATOM 1568 N N . GLY A 1 191 ? -10.311 1.827 20.301 1.00 98.69 191 GLY A N 1
ATOM 1569 C CA . GLY A 1 191 ? -9.948 2.139 21.680 1.00 98.69 191 GLY A CA 1
ATOM 1570 C C . GLY A 1 191 ? -8.465 1.845 21.960 1.00 98.69 191 GLY A C 1
ATOM 1571 O O . GLY A 1 191 ? -7.802 1.171 21.164 1.00 98.69 191 GLY A O 1
ATOM 1572 N N . PRO A 1 192 ? -7.920 2.307 23.102 1.00 98.50 192 PRO A N 1
ATOM 1573 C CA . PRO A 1 192 ? -6.492 2.180 23.406 1.00 98.50 192 PRO A CA 1
ATOM 1574 C C . PRO A 1 192 ? -6.010 0.726 23.414 1.00 98.50 192 PRO A C 1
ATOM 1576 O O . PRO A 1 192 ? -4.944 0.421 22.883 1.00 98.50 192 PRO A O 1
ATOM 1579 N N . ILE A 1 193 ? -6.820 -0.183 23.965 1.00 98.50 193 ILE A N 1
ATOM 1580 C CA . ILE A 1 193 ? -6.487 -1.608 24.058 1.00 98.50 193 ILE A CA 1
ATOM 1581 C C . ILE A 1 193 ? -6.430 -2.217 22.662 1.00 98.50 193 ILE A C 1
ATOM 1583 O O . ILE A 1 193 ? -5.410 -2.786 22.284 1.00 98.50 193 ILE A O 1
ATOM 1587 N N . GLY A 1 194 ? -7.492 -2.065 21.867 1.00 98.56 194 GLY A N 1
ATOM 1588 C CA . GLY A 1 194 ? -7.527 -2.634 20.523 1.00 98.56 194 GLY A CA 1
ATOM 1589 C C . GLY A 1 194 ? -6.441 -2.052 19.614 1.00 98.56 194 GLY A C 1
ATOM 1590 O O . GLY A 1 194 ? -5.812 -2.781 18.846 1.00 98.56 194 GLY A O 1
ATOM 1591 N N . PHE A 1 195 ? -6.161 -0.756 19.748 1.00 98.75 195 PHE A N 1
ATOM 1592 C CA . PHE A 1 195 ? -5.127 -0.081 18.977 1.00 98.75 195 PHE A CA 1
ATOM 1593 C C . PHE A 1 195 ? -3.717 -0.577 19.322 1.00 98.75 195 PHE A C 1
ATOM 1595 O O . PHE A 1 195 ? -2.993 -1.026 18.434 1.00 98.75 195 PHE A O 1
ATOM 1602 N N . PHE A 1 196 ? -3.320 -0.540 20.597 1.00 98.69 196 PHE A N 1
ATOM 1603 C CA . PHE A 1 196 ? -1.959 -0.911 20.996 1.00 98.69 196 PHE A CA 1
ATOM 1604 C C . PHE A 1 196 ? -1.724 -2.420 21.050 1.00 98.69 196 PHE A C 1
ATOM 1606 O O . PHE A 1 196 ? -0.592 -2.853 20.854 1.00 98.69 196 PHE A O 1
ATOM 1613 N N . PHE A 1 197 ? -2.761 -3.224 21.292 1.00 98.56 197 PHE A N 1
ATOM 1614 C CA . PHE A 1 197 ? -2.615 -4.675 21.380 1.00 98.56 197 PHE A CA 1
ATOM 1615 C C . PHE A 1 197 ? -2.763 -5.371 20.024 1.00 98.56 197 PHE A C 1
ATOM 1617 O O . PHE A 1 197 ? -2.008 -6.294 19.738 1.00 98.56 197 PHE A O 1
ATOM 1624 N N . PHE A 1 198 ? -3.694 -4.931 19.168 1.00 98.62 198 PHE A N 1
ATOM 1625 C CA . PHE A 1 198 ? -3.902 -5.549 17.854 1.00 98.62 198 PHE A CA 1
ATOM 1626 C C . PHE A 1 198 ? -3.306 -4.726 16.722 1.00 98.62 198 PHE A C 1
ATOM 1628 O O . PHE A 1 198 ? -2.448 -5.219 15.993 1.00 98.62 198 PHE A O 1
ATOM 1635 N N . PHE A 1 199 ? -3.752 -3.481 16.559 1.00 98.69 199 PHE A N 1
ATOM 1636 C CA . PHE A 1 199 ? -3.468 -2.720 15.343 1.00 98.69 199 PHE A CA 1
ATOM 1637 C C . PHE A 1 199 ? -1.988 -2.363 15.194 1.00 98.69 199 PHE A C 1
ATOM 1639 O O . PHE A 1 199 ? -1.419 -2.578 14.125 1.00 98.69 199 PHE A O 1
ATOM 1646 N N . VAL A 1 200 ? -1.343 -1.867 16.253 1.00 98.75 200 VAL A N 1
ATOM 1647 C CA . VAL A 1 200 ? 0.075 -1.483 16.217 1.00 98.75 200 VAL A CA 1
ATOM 1648 C C . VAL A 1 200 ? 0.982 -2.697 15.959 1.00 98.75 200 VAL A C 1
ATOM 1650 O O . VAL A 1 200 ? 1.741 -2.646 14.988 1.00 98.75 200 VAL A O 1
ATOM 1653 N N . PRO A 1 201 ? 0.902 -3.814 16.714 1.00 98.69 201 PRO A N 1
ATOM 1654 C CA . PRO A 1 201 ? 1.749 -4.975 16.447 1.00 98.69 201 PRO A CA 1
ATOM 1655 C C . PRO A 1 201 ? 1.470 -5.609 15.082 1.00 98.69 201 PRO A C 1
ATOM 1657 O O . PRO A 1 201 ? 2.414 -5.940 14.365 1.00 98.69 201 PRO A O 1
ATOM 1660 N N . ALA A 1 202 ? 0.197 -5.718 14.678 1.00 98.75 202 ALA A N 1
ATOM 1661 C CA . ALA A 1 202 ? -0.163 -6.224 13.357 1.00 98.75 202 ALA A CA 1
ATOM 1662 C C . ALA A 1 202 ? 0.402 -5.341 12.239 1.00 98.75 202 ALA A C 1
ATOM 1664 O O . ALA A 1 202 ? 0.978 -5.868 11.290 1.00 98.75 202 ALA A O 1
ATOM 1665 N N . SER A 1 203 ? 0.313 -4.014 12.374 1.00 98.62 203 SER A N 1
ATOM 1666 C CA . SER A 1 203 ? 0.870 -3.055 11.412 1.00 98.62 203 SER A CA 1
ATOM 1667 C C . SER A 1 203 ? 2.389 -3.161 11.305 1.00 98.62 203 SER A C 1
ATOM 1669 O O . SER A 1 203 ? 2.916 -3.189 10.195 1.00 98.62 203 SER A O 1
ATOM 1671 N N . ILE A 1 204 ? 3.094 -3.276 12.436 1.00 98.56 204 ILE A N 1
ATOM 1672 C CA . ILE A 1 204 ? 4.556 -3.431 12.469 1.00 98.56 204 ILE A CA 1
ATOM 1673 C C . ILE A 1 204 ? 4.976 -4.743 11.798 1.00 98.56 204 ILE A C 1
ATOM 1675 O O . ILE A 1 204 ? 5.847 -4.741 10.928 1.00 98.56 204 ILE A O 1
ATOM 1679 N N . ILE A 1 205 ? 4.341 -5.863 12.156 1.00 98.62 205 ILE A N 1
ATOM 1680 C CA . ILE A 1 205 ? 4.662 -7.174 11.576 1.00 98.62 205 ILE A CA 1
ATOM 1681 C C . ILE A 1 205 ? 4.291 -7.214 10.091 1.00 98.62 205 ILE A C 1
ATOM 1683 O O . ILE A 1 205 ? 5.075 -7.702 9.282 1.00 98.62 205 ILE A O 1
ATOM 1687 N N . GLY A 1 206 ? 3.141 -6.659 9.707 1.00 98.44 206 GLY A N 1
ATOM 1688 C CA . GLY A 1 206 ? 2.720 -6.549 8.311 1.00 98.44 206 GLY A CA 1
ATOM 1689 C C . GLY A 1 206 ? 3.680 -5.703 7.470 1.00 98.44 206 GLY A C 1
ATOM 1690 O O . GLY A 1 206 ? 3.990 -6.077 6.339 1.00 98.44 206 GLY A O 1
ATOM 1691 N N . PHE A 1 207 ? 4.205 -4.608 8.031 1.00 98.19 207 PHE A N 1
ATOM 1692 C CA . PHE A 1 207 ? 5.242 -3.796 7.397 1.00 98.19 207 PHE A CA 1
ATOM 1693 C C . PHE A 1 207 ? 6.545 -4.584 7.224 1.00 98.19 207 PHE A C 1
ATOM 1695 O O . PHE A 1 207 ? 7.060 -4.664 6.111 1.00 98.19 207 PHE A O 1
ATOM 1702 N N . PHE A 1 208 ? 7.047 -5.241 8.274 1.00 98.50 208 PHE A N 1
ATOM 1703 C CA . PHE A 1 208 ? 8.244 -6.078 8.151 1.00 98.50 208 PHE A CA 1
ATOM 1704 C C . PHE A 1 208 ? 8.051 -7.236 7.173 1.00 98.50 208 PHE A C 1
ATOM 1706 O O . PHE A 1 208 ? 8.962 -7.531 6.408 1.00 98.50 208 PHE A O 1
ATOM 1713 N N . HIS A 1 209 ? 6.869 -7.853 7.131 1.00 98.12 209 HIS A N 1
ATOM 1714 C CA . HIS A 1 209 ? 6.548 -8.865 6.131 1.00 98.12 209 HIS A CA 1
ATOM 1715 C C . HIS A 1 209 ? 6.636 -8.296 4.709 1.00 98.12 209 HIS A C 1
ATOM 1717 O O . HIS A 1 209 ? 7.228 -8.934 3.846 1.00 98.12 209 HIS A O 1
ATOM 1723 N N . LEU A 1 210 ? 6.087 -7.101 4.454 1.00 97.62 210 LEU A N 1
ATOM 1724 C CA . LEU A 1 210 ? 6.170 -6.445 3.145 1.00 97.62 210 LEU A CA 1
ATOM 1725 C C . LEU A 1 210 ? 7.624 -6.172 2.731 1.00 97.62 210 LEU A C 1
ATOM 1727 O O . LEU A 1 210 ? 7.996 -6.450 1.591 1.00 97.62 210 LEU A O 1
ATOM 1731 N N . ILE A 1 211 ? 8.444 -5.656 3.651 1.00 97.94 211 ILE A N 1
ATOM 1732 C CA . ILE A 1 211 ? 9.871 -5.409 3.404 1.00 97.94 211 ILE A CA 1
ATOM 1733 C C . ILE A 1 211 ? 10.605 -6.728 3.152 1.00 97.94 211 ILE A C 1
ATOM 1735 O O . ILE A 1 211 ? 11.355 -6.844 2.188 1.00 97.94 211 ILE A O 1
ATOM 1739 N N . HIS A 1 212 ? 10.360 -7.741 3.981 1.00 97.75 212 HIS A N 1
ATOM 1740 C CA . HIS A 1 212 ? 10.971 -9.061 3.855 1.00 97.75 212 HIS A CA 1
ATOM 1741 C C . HIS A 1 212 ? 10.599 -9.752 2.548 1.00 97.75 212 HIS A C 1
ATOM 1743 O O . HIS A 1 212 ? 11.461 -10.350 1.908 1.00 97.75 212 HIS A O 1
ATOM 1749 N N . PHE A 1 213 ? 9.335 -9.664 2.143 1.00 97.00 213 PHE A N 1
ATOM 1750 C CA . PHE A 1 213 ? 8.870 -10.164 0.861 1.00 97.00 213 PHE A CA 1
ATOM 1751 C C . PHE A 1 213 ? 9.699 -9.558 -0.276 1.00 97.00 213 PHE A C 1
ATOM 1753 O O . PHE A 1 213 ? 10.418 -10.309 -0.923 1.00 97.00 213 PHE A O 1
ATOM 1760 N N . ASN A 1 214 ? 9.706 -8.228 -0.431 1.00 97.06 214 ASN A N 1
ATOM 1761 C CA . ASN A 1 214 ? 10.458 -7.568 -1.505 1.00 97.06 214 ASN A CA 1
ATOM 1762 C C . ASN A 1 214 ? 11.960 -7.889 -1.440 1.00 97.06 214 ASN A C 1
ATOM 1764 O O . ASN A 1 214 ? 12.566 -8.225 -2.450 1.00 97.06 214 ASN A O 1
ATOM 1768 N N . TRP A 1 215 ? 12.556 -7.869 -0.247 1.00 98.12 215 TRP A N 1
ATOM 1769 C CA . TRP A 1 215 ? 13.970 -8.195 -0.068 1.00 98.12 215 TRP A CA 1
ATOM 1770 C C . TRP A 1 215 ? 14.293 -9.634 -0.499 1.00 98.12 215 TRP A C 1
ATOM 1772 O O . TRP A 1 215 ? 15.158 -9.874 -1.339 1.00 98.12 215 TRP A O 1
ATOM 1782 N N . SER A 1 216 ? 13.574 -10.616 0.049 1.00 97.81 216 SER A N 1
ATOM 1783 C CA . SER A 1 216 ? 13.853 -12.033 -0.209 1.00 97.81 216 SER A CA 1
ATOM 1784 C C . SER A 1 216 ? 13.573 -12.421 -1.659 1.00 97.81 216 SER A C 1
ATOM 1786 O O . SER A 1 216 ? 14.334 -13.193 -2.245 1.00 97.81 216 SER A O 1
ATOM 1788 N N . THR A 1 217 ? 12.523 -11.865 -2.269 1.00 97.94 217 THR A N 1
ATOM 1789 C CA . THR A 1 217 ? 12.114 -12.232 -3.626 1.00 97.94 217 THR A CA 1
ATOM 1790 C C . THR A 1 217 ? 12.838 -11.478 -4.734 1.00 97.94 217 THR A C 1
ATOM 1792 O O . THR A 1 217 ? 12.555 -11.751 -5.894 1.00 97.94 217 THR A O 1
ATOM 1795 N N . HIS A 1 218 ? 13.786 -10.598 -4.411 1.00 97.75 218 HIS A N 1
ATOM 1796 C CA . HIS A 1 218 ? 14.710 -9.977 -5.371 1.00 97.75 218 HIS A CA 1
ATOM 1797 C C . HIS A 1 218 ? 16.142 -10.529 -5.255 1.00 97.75 218 HIS A C 1
ATOM 1799 O O . HIS A 1 218 ? 17.132 -9.861 -5.547 1.00 97.75 218 HIS A O 1
ATOM 1805 N N . ASN A 1 219 ? 16.255 -11.784 -4.809 1.00 96.31 219 ASN A N 1
ATOM 1806 C CA . ASN A 1 219 ? 17.512 -12.525 -4.703 1.00 96.31 219 ASN A CA 1
ATOM 1807 C C . ASN A 1 219 ? 18.556 -11.883 -3.764 1.00 96.31 219 ASN A C 1
ATOM 1809 O O . ASN A 1 219 ? 19.749 -12.164 -3.869 1.00 96.31 219 ASN A O 1
ATOM 1813 N N . ALA A 1 220 ? 18.125 -11.072 -2.789 1.00 95.06 220 ALA A N 1
ATOM 1814 C CA . ALA A 1 220 ? 19.037 -10.377 -1.875 1.00 95.06 220 ALA A CA 1
ATOM 1815 C C . ALA A 1 220 ? 19.950 -11.306 -1.060 1.00 95.06 220 ALA A C 1
ATOM 1817 O O . ALA A 1 220 ? 21.024 -10.902 -0.621 1.00 95.06 220 ALA A O 1
ATOM 1818 N N . ALA A 1 221 ? 19.527 -12.555 -0.842 1.00 93.25 221 ALA A N 1
ATOM 1819 C CA . ALA A 1 221 ? 20.305 -13.553 -0.113 1.00 93.25 221 ALA A CA 1
ATOM 1820 C C . ALA A 1 221 ? 21.524 -14.079 -0.899 1.00 93.25 221 ALA A C 1
ATOM 1822 O O . ALA A 1 221 ? 22.373 -14.743 -0.307 1.00 93.25 221 ALA A O 1
ATOM 1823 N N . LYS A 1 222 ? 21.604 -13.814 -2.211 1.00 93.44 222 LYS A N 1
ATOM 1824 C CA . LYS A 1 222 ? 22.677 -14.272 -3.108 1.00 93.44 222 LYS A CA 1
ATOM 1825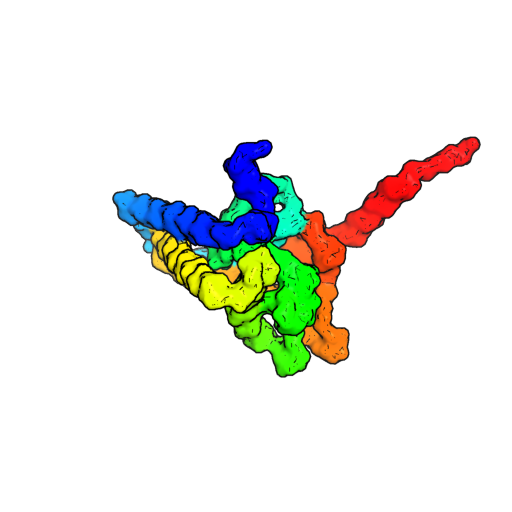 C C . LYS A 1 222 ? 23.203 -13.106 -3.958 1.00 93.44 222 LYS A C 1
ATOM 1827 O O . LYS A 1 222 ? 23.025 -13.105 -5.178 1.00 93.44 222 LYS A O 1
ATOM 1832 N N . PRO A 1 223 ? 23.816 -12.085 -3.328 1.00 91.56 223 PRO A N 1
ATOM 1833 C CA . PRO A 1 223 ? 24.250 -10.872 -4.023 1.00 91.56 223 PRO A CA 1
ATOM 1834 C C . PRO A 1 223 ? 25.291 -11.147 -5.121 1.00 91.56 223 PRO A C 1
ATOM 1836 O O . PRO A 1 223 ? 25.357 -10.411 -6.100 1.00 91.56 223 PRO A O 1
ATOM 1839 N N . ASP A 1 224 ? 26.058 -12.234 -5.000 1.00 93.00 224 ASP A N 1
ATOM 1840 C CA . ASP A 1 224 ? 27.011 -12.723 -6.002 1.00 93.00 224 ASP A CA 1
ATOM 1841 C C . ASP A 1 224 ? 26.352 -13.125 -7.332 1.00 93.00 224 ASP A C 1
ATOM 1843 O O . ASP A 1 224 ? 27.002 -13.108 -8.375 1.00 93.00 224 ASP A O 1
ATOM 1847 N N . GLN A 1 225 ? 25.059 -13.457 -7.310 1.00 93.56 225 GLN A N 1
ATOM 1848 C CA . GLN A 1 225 ? 24.288 -13.858 -8.490 1.00 93.56 225 GLN A CA 1
ATOM 1849 C C . GLN A 1 225 ? 23.551 -12.677 -9.135 1.00 93.56 225 GLN A C 1
ATOM 1851 O O . GLN A 1 225 ? 22.938 -12.847 -10.187 1.00 93.56 225 GLN A O 1
ATOM 1856 N N . GLY A 1 226 ? 23.620 -11.489 -8.528 1.00 93.25 226 GLY A N 1
ATOM 1857 C CA . GLY A 1 226 ? 22.867 -10.303 -8.927 1.00 93.25 226 GLY A CA 1
ATOM 1858 C C . GLY A 1 226 ? 21.452 -10.249 -8.341 1.00 93.25 226 GLY A C 1
ATOM 1859 O O . GLY A 1 226 ? 20.924 -11.238 -7.823 1.00 93.25 226 GLY A O 1
ATOM 1860 N N . PHE A 1 227 ? 20.838 -9.068 -8.433 1.00 95.81 227 PHE A N 1
ATOM 1861 C CA . PHE A 1 227 ? 19.486 -8.799 -7.940 1.00 95.81 227 PHE A CA 1
ATOM 1862 C C . PHE A 1 227 ? 18.489 -8.856 -9.087 1.00 95.81 227 PHE A C 1
ATOM 1864 O O . PHE A 1 227 ? 18.668 -8.205 -10.116 1.00 95.81 227 PHE A O 1
ATOM 1871 N N . PHE A 1 228 ? 17.476 -9.696 -8.921 1.00 96.12 228 PHE A N 1
ATOM 1872 C CA . PHE A 1 228 ? 16.382 -9.851 -9.867 1.00 96.12 228 PHE A CA 1
ATOM 1873 C C . PHE A 1 228 ? 15.227 -10.600 -9.196 1.00 96.12 228 PHE A C 1
ATOM 1875 O O . PHE A 1 228 ? 15.454 -11.379 -8.261 1.00 96.12 228 PHE A O 1
ATOM 1882 N N . PRO A 1 229 ? 13.987 -10.441 -9.691 1.00 97.69 229 PRO A N 1
ATOM 1883 C CA . PRO A 1 229 ? 12.839 -11.150 -9.152 1.00 97.69 229 PRO A CA 1
ATOM 1884 C C . PRO A 1 229 ? 12.983 -12.675 -9.271 1.00 97.69 229 PRO A C 1
ATOM 1886 O O . PRO A 1 229 ? 13.165 -13.220 -10.364 1.00 97.69 229 PRO A O 1
ATOM 1889 N N . VAL A 1 230 ? 12.818 -13.386 -8.157 1.00 98.19 230 VAL A N 1
ATOM 1890 C CA . VAL A 1 230 ? 12.884 -14.852 -8.062 1.00 98.19 230 VAL A CA 1
ATOM 1891 C C . VAL A 1 230 ? 11.584 -15.446 -7.526 1.00 98.19 230 VAL A C 1
ATOM 1893 O O . VAL A 1 230 ? 10.756 -14.766 -6.921 1.00 98.19 230 VAL A O 1
ATOM 1896 N N . ASN A 1 231 ? 11.387 -16.742 -7.769 1.00 98.44 231 ASN A N 1
ATOM 1897 C CA . ASN A 1 231 ? 10.321 -17.515 -7.139 1.00 98.44 231 ASN A CA 1
ATOM 1898 C C . ASN A 1 231 ? 10.904 -18.324 -5.979 1.00 98.44 231 ASN A C 1
ATOM 1900 O O . ASN A 1 231 ? 11.882 -19.048 -6.168 1.00 98.44 231 ASN A O 1
ATOM 1904 N N . LEU A 1 232 ? 10.278 -18.250 -4.808 1.00 98.31 232 LEU A N 1
ATOM 1905 C CA . LEU A 1 232 ? 10.649 -19.038 -3.634 1.00 98.31 232 LEU A CA 1
ATOM 1906 C C . LEU A 1 232 ? 9.472 -19.938 -3.240 1.00 98.31 232 LEU A C 1
ATOM 1908 O O . LEU A 1 232 ? 8.383 -19.438 -2.970 1.00 98.31 232 LEU A O 1
ATOM 1912 N N . ASP A 1 233 ? 9.682 -21.259 -3.199 1.00 97.88 233 ASP A N 1
ATOM 1913 C CA . ASP A 1 233 ? 8.650 -22.248 -2.822 1.00 97.88 233 ASP A CA 1
ATOM 1914 C C . ASP A 1 233 ? 9.205 -23.392 -1.950 1.00 97.88 233 ASP A C 1
ATOM 1916 O O . ASP A 1 233 ? 8.924 -24.567 -2.154 1.00 97.88 233 ASP A O 1
ATOM 1920 N N . HIS A 1 234 ? 10.041 -23.057 -0.969 1.00 97.06 234 HIS A N 1
ATOM 1921 C CA . HIS A 1 234 ? 10.591 -24.010 0.001 1.00 97.06 234 HIS A CA 1
ATOM 1922 C C . HIS A 1 234 ? 10.430 -23.481 1.431 1.00 97.06 234 HIS A C 1
ATOM 1924 O O . HIS A 1 234 ? 10.198 -22.290 1.636 1.00 97.06 234 HIS A O 1
ATOM 1930 N N . GLY A 1 235 ? 10.545 -24.354 2.436 1.00 96.56 235 GLY A N 1
ATOM 1931 C CA . GLY A 1 235 ? 10.445 -23.959 3.845 1.00 96.56 235 GLY A CA 1
ATOM 1932 C C . GLY A 1 235 ? 9.146 -23.205 4.154 1.00 96.56 235 GLY A C 1
ATOM 1933 O O . GLY A 1 235 ? 8.059 -23.649 3.788 1.00 96.56 235 GLY A O 1
ATOM 1934 N N . TYR A 1 236 ? 9.245 -22.041 4.799 1.00 96.25 236 TYR A N 1
ATOM 1935 C CA . TYR A 1 236 ? 8.066 -21.225 5.109 1.00 96.25 236 TYR A CA 1
ATOM 1936 C C . TYR A 1 236 ? 7.486 -20.496 3.883 1.00 96.25 236 TYR A C 1
ATOM 1938 O O . TYR A 1 236 ? 6.296 -20.177 3.889 1.00 96.25 236 TYR A O 1
ATOM 1946 N N . TYR A 1 237 ? 8.268 -20.274 2.816 1.00 98.06 237 TYR A N 1
ATOM 1947 C CA . TYR A 1 237 ? 7.769 -19.663 1.576 1.00 98.06 237 TYR A CA 1
ATOM 1948 C C . TYR A 1 237 ? 6.676 -20.521 0.937 1.00 98.06 237 TYR A C 1
ATOM 1950 O O . TYR A 1 237 ? 5.662 -19.996 0.482 1.00 98.06 237 TYR A O 1
ATOM 1958 N N . TRP A 1 238 ? 6.835 -21.847 0.994 1.00 98.06 238 TRP A N 1
ATOM 1959 C CA . TRP A 1 238 ? 5.840 -22.813 0.525 1.00 98.06 238 TRP A CA 1
ATOM 1960 C C . TRP A 1 238 ? 4.475 -22.634 1.201 1.00 98.06 238 TRP A C 1
ATOM 1962 O O . TRP A 1 238 ? 3.430 -22.683 0.540 1.00 98.06 238 TRP A O 1
ATOM 1972 N N . LEU A 1 239 ? 4.474 -22.398 2.518 1.00 97.62 239 LEU A N 1
ATOM 1973 C CA . LEU A 1 239 ? 3.250 -22.139 3.274 1.00 97.62 239 LEU A CA 1
ATOM 1974 C C . LEU A 1 239 ? 2.692 -20.761 2.913 1.00 97.62 239 LEU A C 1
ATOM 1976 O O . LEU A 1 239 ? 1.509 -20.652 2.589 1.00 97.62 239 LEU A O 1
ATOM 1980 N N . GLY A 1 240 ? 3.553 -19.738 2.893 1.00 97.25 240 GLY A N 1
ATOM 1981 C CA . GLY A 1 240 ? 3.198 -18.371 2.510 1.00 97.25 240 GLY A CA 1
ATOM 1982 C C . GLY A 1 240 ? 2.515 -18.303 1.144 1.00 97.25 240 GLY A C 1
ATOM 1983 O O . GLY A 1 240 ? 1.473 -17.672 0.999 1.00 97.25 240 GLY A O 1
ATOM 1984 N N . ASN A 1 241 ? 3.014 -19.047 0.158 1.00 98.25 241 ASN A N 1
ATOM 1985 C CA . ASN A 1 241 ? 2.404 -19.144 -1.166 1.00 98.25 241 ASN A CA 1
ATOM 1986 C C . ASN A 1 241 ? 0.973 -19.701 -1.140 1.00 98.25 241 ASN A C 1
ATOM 1988 O O . ASN A 1 241 ? 0.134 -19.287 -1.937 1.00 98.25 241 ASN A O 1
ATOM 1992 N N . ARG A 1 242 ? 0.641 -20.598 -0.210 1.00 97.44 242 ARG A N 1
ATOM 1993 C CA . ARG A 1 242 ? -0.710 -21.178 -0.109 1.00 97.44 242 ARG A CA 1
ATOM 1994 C C . ARG A 1 242 ? -1.696 -20.253 0.589 1.00 97.44 242 ARG A C 1
ATOM 1996 O O . ARG A 1 242 ? -2.852 -20.197 0.181 1.00 97.44 242 ARG A O 1
ATOM 2003 N N . ILE A 1 243 ? -1.243 -19.513 1.597 1.00 97.50 243 ILE A N 1
ATOM 2004 C CA . ILE A 1 243 ? -2.114 -18.636 2.397 1.00 97.50 243 ILE A CA 1
ATOM 2005 C C . ILE A 1 243 ? -2.174 -17.192 1.877 1.00 97.50 243 ILE A C 1
ATOM 2007 O O . ILE A 1 243 ? -3.122 -16.474 2.186 1.00 97.50 243 ILE A O 1
ATOM 2011 N N . TRP A 1 244 ? -1.199 -16.773 1.066 1.00 98.12 244 TRP A N 1
ATOM 2012 C CA . TRP A 1 244 ? -1.091 -15.424 0.494 1.00 98.12 244 TRP A CA 1
ATOM 2013 C C . TRP A 1 244 ? -1.050 -15.443 -1.037 1.00 98.12 244 TRP A C 1
ATOM 2015 O O . TRP A 1 244 ? -0.420 -14.596 -1.666 1.00 98.12 244 TRP A O 1
ATOM 2025 N N . PHE A 1 245 ? -1.734 -16.417 -1.642 1.00 97.88 245 PHE A N 1
ATOM 2026 C CA . PHE A 1 245 ? -1.991 -16.478 -3.085 1.00 97.88 245 PHE A CA 1
ATOM 2027 C C . PHE A 1 245 ? -0.731 -16.373 -3.952 1.00 97.88 245 PHE A C 1
ATOM 2029 O O . PHE A 1 245 ? -0.713 -15.658 -4.946 1.00 97.88 245 PHE A O 1
ATOM 2036 N N . GLY A 1 246 ? 0.319 -17.098 -3.583 1.00 97.75 246 GLY A N 1
ATOM 2037 C CA . GLY A 1 246 ? 1.540 -17.194 -4.368 1.00 97.75 246 GLY A CA 1
ATOM 2038 C C . GLY A 1 246 ? 2.463 -15.994 -4.249 1.00 97.75 246 GLY A C 1
ATOM 2039 O O . GLY A 1 246 ? 3.270 -15.800 -5.148 1.00 97.75 246 GLY A O 1
ATOM 2040 N N . ILE A 1 247 ? 2.355 -15.176 -3.197 1.00 97.19 247 ILE A N 1
ATOM 2041 C CA . ILE A 1 247 ? 3.127 -13.931 -3.087 1.00 97.19 247 ILE A CA 1
ATOM 2042 C C . ILE A 1 247 ? 4.634 -14.116 -3.349 1.00 97.19 247 ILE A C 1
ATOM 2044 O O . ILE A 1 247 ? 5.210 -13.291 -4.046 1.00 97.19 247 ILE A O 1
ATOM 2048 N N . TYR A 1 248 ? 5.252 -15.225 -2.920 1.00 98.50 248 TYR A N 1
ATOM 2049 C CA . TYR A 1 248 ? 6.683 -15.485 -3.129 1.00 98.50 248 TYR A CA 1
ATOM 2050 C C . TYR A 1 248 ? 7.044 -16.028 -4.523 1.00 98.50 248 TYR A C 1
ATOM 2052 O O . TYR A 1 248 ? 8.227 -16.170 -4.829 1.00 98.50 248 TYR A O 1
ATOM 2060 N N . TYR A 1 249 ? 6.075 -16.271 -5.412 1.00 98.50 249 TYR A N 1
ATOM 2061 C CA . TYR A 1 249 ? 6.312 -16.464 -6.851 1.00 98.50 249 TYR A CA 1
ATOM 2062 C C . TYR A 1 249 ? 6.490 -15.110 -7.558 1.00 98.50 249 TYR A C 1
ATOM 2064 O O . TYR A 1 249 ? 5.789 -14.769 -8.518 1.00 98.50 249 TYR A O 1
ATOM 2072 N N . HIS A 1 250 ? 7.422 -14.304 -7.052 1.00 98.25 250 HIS A N 1
ATOM 2073 C CA . HIS A 1 250 ? 7.578 -12.920 -7.474 1.00 98.25 250 HIS A CA 1
ATOM 2074 C C . HIS A 1 250 ? 8.203 -12.790 -8.865 1.00 98.25 250 HIS A C 1
ATOM 2076 O O . HIS A 1 250 ? 7.796 -11.937 -9.650 1.00 98.25 250 HIS A O 1
ATOM 2082 N N . GLY A 1 251 ? 9.113 -13.694 -9.230 1.00 98.31 251 GLY A N 1
ATOM 2083 C CA . GLY A 1 251 ? 9.643 -13.784 -10.591 1.00 98.31 251 GLY A CA 1
ATOM 2084 C C . GLY A 1 251 ? 8.547 -13.993 -11.641 1.00 98.31 251 GLY A C 1
ATOM 2085 O O . GLY A 1 251 ? 8.547 -13.352 -12.692 1.00 98.31 251 GLY A O 1
ATOM 2086 N N . TYR A 1 252 ? 7.563 -14.852 -11.360 1.00 98.56 252 TYR A N 1
ATOM 2087 C CA . TYR A 1 252 ? 6.392 -15.020 -12.231 1.00 98.56 252 TYR A CA 1
ATOM 2088 C C . TYR A 1 252 ? 5.445 -13.829 -12.174 1.00 98.56 252 TYR A C 1
ATOM 2090 O O . TYR A 1 252 ? 4.899 -13.438 -13.207 1.00 98.56 252 TYR A O 1
ATOM 2098 N N . HIS A 1 253 ? 5.295 -13.214 -11.005 1.00 98.31 253 HIS A N 1
ATOM 2099 C CA . HIS A 1 253 ? 4.528 -11.987 -10.862 1.00 98.31 253 HIS A CA 1
ATOM 2100 C C . HIS A 1 253 ? 5.084 -10.846 -11.732 1.00 98.31 253 HIS A C 1
ATOM 2102 O O . HIS A 1 253 ? 4.327 -10.222 -12.467 1.00 98.31 253 HIS A O 1
ATOM 2108 N N . HIS A 1 254 ? 6.397 -10.613 -11.738 1.00 98.06 254 HIS A N 1
ATOM 2109 C CA . HIS A 1 254 ? 7.022 -9.598 -12.596 1.00 98.06 254 HIS A CA 1
ATOM 2110 C C . HIS A 1 254 ? 6.867 -9.897 -14.090 1.00 98.06 254 HIS A C 1
ATOM 2112 O O . HIS A 1 254 ? 6.645 -8.980 -14.878 1.00 98.06 254 HIS A O 1
ATOM 2118 N N . LYS A 1 255 ? 6.889 -11.176 -14.487 1.00 97.50 255 LYS A N 1
ATOM 2119 C CA . LYS A 1 255 ? 6.623 -11.591 -15.878 1.00 97.50 255 LYS A CA 1
ATOM 2120 C C . LYS A 1 255 ? 5.166 -11.379 -16.293 1.00 97.50 255 LYS A C 1
ATOM 2122 O O . LYS A 1 255 ? 4.899 -11.036 -17.443 1.00 97.50 255 LYS A O 1
ATOM 2127 N N . GLN A 1 256 ? 4.218 -11.610 -15.384 1.00 97.44 256 GLN A N 1
ATOM 2128 C CA . GLN A 1 256 ? 2.793 -11.442 -15.648 1.00 97.44 256 GLN A CA 1
ATOM 2129 C C . GLN A 1 256 ? 2.037 -10.975 -14.395 1.00 97.44 256 GLN A C 1
ATOM 2131 O O . GLN A 1 256 ? 1.398 -11.754 -13.686 1.00 97.44 256 GLN A O 1
ATOM 2136 N N . ALA A 1 257 ? 2.059 -9.663 -14.162 1.00 96.69 257 ALA A N 1
ATOM 2137 C CA . ALA A 1 257 ? 1.507 -9.074 -12.943 1.00 96.69 257 ALA A CA 1
ATOM 2138 C C . ALA A 1 257 ? -0.030 -9.102 -12.877 1.00 96.69 257 ALA A C 1
ATOM 2140 O O . ALA A 1 257 ? -0.611 -9.037 -11.793 1.00 96.69 257 ALA A O 1
ATOM 2141 N N . ASN A 1 258 ? -0.693 -9.254 -14.032 1.00 95.69 258 ASN A N 1
ATOM 2142 C CA . ASN A 1 258 ? -2.151 -9.343 -14.141 1.00 95.69 258 ASN A CA 1
ATOM 2143 C C . ASN A 1 258 ? -2.726 -10.740 -13.809 1.00 95.69 258 ASN A C 1
ATOM 2145 O O . ASN A 1 258 ? -3.858 -11.057 -14.181 1.00 95.69 258 ASN A O 1
ATOM 2149 N N . LEU A 1 259 ? -1.936 -11.597 -13.157 1.00 96.56 259 LEU A N 1
ATOM 2150 C CA . LEU A 1 259 ? -2.363 -12.890 -12.643 1.00 96.56 259 LEU A CA 1
ATOM 2151 C C . LEU A 1 259 ? -2.532 -12.796 -11.123 1.00 96.56 259 LEU A C 1
ATOM 2153 O O . LEU A 1 259 ? -1.575 -12.497 -10.413 1.00 96.56 259 LEU A O 1
ATOM 2157 N N . PHE A 1 260 ? -3.739 -13.090 -10.626 1.00 97.44 260 PHE A N 1
ATOM 2158 C CA . PHE A 1 260 ? -4.053 -12.975 -9.196 1.00 97.44 260 PHE A CA 1
ATOM 2159 C C . PHE A 1 260 ? -3.166 -13.862 -8.306 1.00 97.44 260 PHE A C 1
ATOM 2161 O O . PHE A 1 260 ? -2.686 -13.420 -7.268 1.00 97.44 260 PHE A O 1
ATOM 2168 N N . ASN A 1 261 ? -2.941 -15.113 -8.723 1.00 98.19 261 ASN A N 1
ATOM 2169 C CA . ASN A 1 261 ? -2.032 -16.035 -8.047 1.00 98.19 261 ASN A CA 1
ATOM 2170 C C . ASN A 1 261 ? -0.925 -16.484 -9.019 1.00 98.19 261 ASN A C 1
ATOM 2172 O O . ASN A 1 261 ? -1.188 -17.344 -9.871 1.00 98.19 261 ASN A O 1
ATOM 2176 N N . PRO A 1 262 ? 0.304 -15.950 -8.903 1.00 98.06 262 PRO A N 1
ATOM 2177 C CA . PRO A 1 262 ? 1.401 -16.257 -9.817 1.00 98.06 262 PRO A CA 1
ATOM 2178 C C . PRO A 1 262 ? 1.895 -17.711 -9.755 1.00 98.06 262 PRO A C 1
ATOM 2180 O O . PRO A 1 262 ? 2.537 -18.153 -10.705 1.00 98.06 262 PRO A O 1
ATOM 2183 N N . MET A 1 263 ? 1.507 -18.519 -8.755 1.00 97.75 263 MET A N 1
ATOM 2184 C CA . MET A 1 263 ? 1.739 -19.979 -8.789 1.00 97.75 263 MET A CA 1
ATOM 2185 C C . MET A 1 263 ? 1.082 -20.647 -10.003 1.00 97.75 263 MET A C 1
ATOM 2187 O O . MET A 1 263 ? 1.475 -21.734 -10.416 1.00 97.75 263 MET A O 1
ATOM 2191 N N . ARG A 1 264 ? 0.045 -20.022 -10.573 1.00 97.69 264 ARG A N 1
ATOM 2192 C CA . ARG A 1 264 ? -0.689 -20.538 -11.736 1.00 97.69 264 ARG A CA 1
ATOM 2193 C C . ARG A 1 264 ? -0.091 -20.091 -13.071 1.00 97.69 264 ARG A C 1
ATOM 2195 O O . ARG A 1 264 ? -0.705 -20.351 -14.101 1.00 97.69 264 ARG A O 1
ATOM 2202 N N . TYR A 1 265 ? 1.070 -19.431 -13.073 1.00 98.06 265 TYR A N 1
ATOM 2203 C CA . TYR A 1 265 ? 1.675 -18.851 -14.274 1.00 98.06 265 TYR A CA 1
ATOM 2204 C C . TYR A 1 265 ? 1.865 -19.873 -15.400 1.00 98.06 265 TYR A C 1
ATOM 2206 O O . TYR A 1 265 ? 1.390 -19.647 -16.508 1.00 98.06 265 TYR A O 1
ATOM 2214 N N . GLU A 1 266 ? 2.495 -21.016 -15.125 1.00 97.31 266 GLU A N 1
ATOM 2215 C CA . GLU A 1 266 ? 2.771 -22.030 -16.153 1.00 97.31 266 GLU A CA 1
ATOM 2216 C C . GLU A 1 266 ? 1.484 -22.615 -16.739 1.00 97.31 266 GLU A C 1
ATOM 2218 O O . GLU A 1 266 ? 1.312 -22.633 -17.957 1.00 97.31 266 GLU A O 1
ATOM 2223 N N . ALA A 1 267 ? 0.534 -22.995 -15.878 1.00 97.19 267 ALA A N 1
ATOM 2224 C CA . ALA A 1 267 ? -0.779 -23.475 -16.304 1.00 97.19 267 ALA A CA 1
ATOM 2225 C C . ALA A 1 267 ? -1.527 -22.421 -17.143 1.00 97.19 267 ALA A C 1
ATOM 2227 O O . ALA A 1 267 ? -2.168 -22.749 -18.142 1.00 97.19 267 ALA A O 1
ATOM 2228 N N . HIS A 1 268 ? -1.413 -21.140 -16.777 1.00 96.62 268 HIS A N 1
ATOM 2229 C CA . HIS A 1 268 ? -1.972 -20.034 -17.550 1.00 96.62 268 HIS A CA 1
ATOM 2230 C C . HIS A 1 268 ? -1.307 -19.903 -18.932 1.00 96.62 268 HIS A C 1
ATOM 2232 O O . HIS A 1 268 ? -2.015 -19.739 -19.928 1.00 96.62 268 HIS A O 1
ATOM 2238 N N . GLN A 1 269 ? 0.024 -20.013 -19.027 1.00 97.25 269 GLN A N 1
ATOM 2239 C CA . GLN A 1 269 ? 0.730 -19.978 -20.315 1.00 97.25 269 GLN A CA 1
ATOM 2240 C C . GLN A 1 269 ? 0.349 -21.160 -21.209 1.00 97.25 269 GLN A C 1
ATOM 2242 O O . GLN A 1 269 ? 0.070 -20.958 -22.389 1.00 97.25 269 GLN A O 1
ATOM 2247 N N . GLN A 1 270 ? 0.266 -22.370 -20.652 1.00 96.56 270 GLN A N 1
ATOM 2248 C CA . GLN A 1 270 ? -0.154 -23.568 -21.384 1.00 96.56 270 GLN A CA 1
ATOM 2249 C C . GLN A 1 270 ? -1.580 -23.419 -21.931 1.00 96.56 270 GLN A C 1
ATOM 2251 O O . GLN A 1 270 ? -1.814 -23.631 -23.120 1.00 96.56 270 GLN A O 1
ATOM 2256 N N . ALA A 1 271 ? -2.525 -22.966 -21.099 1.00 95.44 271 ALA A N 1
ATOM 2257 C CA . ALA A 1 271 ? -3.902 -22.725 -21.527 1.00 95.44 271 ALA A CA 1
ATOM 2258 C C . ALA A 1 271 ? -3.996 -21.633 -22.606 1.00 95.44 271 ALA A C 1
ATOM 2260 O O . ALA A 1 271 ? -4.785 -21.747 -23.546 1.00 95.44 271 ALA A O 1
ATOM 2261 N N . ARG A 1 272 ? -3.188 -20.571 -22.496 1.00 94.75 272 ARG A N 1
ATOM 2262 C CA . ARG A 1 272 ? -3.108 -19.512 -23.510 1.00 94.75 272 ARG A CA 1
ATOM 2263 C C . ARG A 1 272 ? -2.549 -20.041 -24.832 1.00 94.75 272 ARG A C 1
ATOM 2265 O O . ARG A 1 272 ? -3.123 -19.737 -25.872 1.00 94.75 272 ARG A O 1
ATOM 2272 N N . ALA A 1 273 ? -1.477 -20.830 -24.794 1.00 95.25 273 ALA A N 1
ATOM 2273 C CA . ALA A 1 273 ? -0.874 -21.433 -25.980 1.00 95.25 273 ALA A CA 1
ATOM 2274 C C . ALA A 1 273 ? -1.851 -22.382 -26.693 1.00 95.25 273 ALA A C 1
ATOM 2276 O O . ALA A 1 273 ? -2.040 -22.261 -27.899 1.00 95.25 273 ALA A O 1
ATOM 2277 N N . ALA A 1 274 ? -2.550 -23.241 -25.944 1.00 94.44 274 ALA A N 1
ATOM 2278 C CA . ALA A 1 274 ? -3.556 -24.151 -26.496 1.00 94.44 274 ALA A CA 1
ATOM 2279 C C . ALA A 1 274 ? -4.708 -23.408 -27.200 1.00 94.44 274 ALA A C 1
ATOM 2281 O O . ALA A 1 274 ? -5.137 -23.813 -28.275 1.00 94.44 274 ALA A O 1
ATOM 2282 N N . ARG A 1 275 ? -5.181 -22.282 -26.644 1.00 94.25 275 ARG A N 1
ATOM 2283 C CA . ARG A 1 275 ? -6.210 -21.444 -27.294 1.00 94.25 275 ARG A CA 1
ATOM 2284 C C . ARG A 1 275 ? -5.720 -20.806 -28.594 1.00 94.25 275 ARG A C 1
ATOM 2286 O O . ARG A 1 275 ? -6.512 -20.647 -29.515 1.00 94.25 275 ARG A O 1
ATOM 2293 N N . LEU A 1 276 ? -4.446 -20.416 -28.652 1.00 93.88 276 LEU A N 1
ATOM 2294 C CA . LEU A 1 276 ? -3.844 -19.809 -29.842 1.00 93.88 276 LEU A CA 1
ATOM 2295 C C . LEU A 1 276 ? -3.561 -20.834 -30.947 1.00 93.88 276 LEU A C 1
ATOM 2297 O O . LEU A 1 276 ? -3.585 -20.466 -32.115 1.00 93.88 276 LEU A O 1
ATOM 2301 N N . ALA A 1 277 ? -3.330 -22.100 -30.590 1.00 91.50 277 ALA A N 1
ATOM 2302 C CA . ALA A 1 277 ? -3.135 -23.184 -31.550 1.00 91.50 277 ALA A CA 1
ATOM 2303 C C . ALA A 1 277 ? -4.416 -23.551 -32.333 1.00 91.50 277 ALA A C 1
ATOM 2305 O O . ALA A 1 277 ? -4.320 -24.200 -33.369 1.00 91.50 277 ALA A O 1
ATOM 2306 N N . GLY A 1 278 ? -5.597 -23.107 -31.876 1.00 81.38 278 GLY A N 1
ATOM 2307 C CA . GLY A 1 278 ? -6.890 -23.448 -32.479 1.00 81.38 278 GLY A CA 1
ATOM 2308 C C . GLY A 1 278 ? -7.286 -24.918 -32.259 1.00 81.38 278 GLY A C 1
ATOM 2309 O O . GLY A 1 278 ? -6.505 -25.701 -31.716 1.00 81.38 278 GLY A O 1
ATOM 2310 N N . PRO A 1 279 ? -8.516 -25.324 -32.626 1.00 77.00 279 PRO A N 1
ATOM 2311 C CA . PRO A 1 279 ? -8.841 -26.742 -32.707 1.00 77.00 279 PRO A CA 1
ATOM 2312 C C . PRO A 1 279 ? -7.927 -27.381 -33.755 1.00 77.00 279 PRO A C 1
ATOM 2314 O O . PRO A 1 279 ? -7.807 -26.853 -34.861 1.00 77.00 279 PRO A O 1
ATOM 2317 N N . ALA A 1 280 ? -7.278 -28.497 -33.411 1.00 66.19 280 ALA A N 1
ATOM 2318 C CA . ALA A 1 280 ? -6.580 -29.303 -34.402 1.00 66.19 280 ALA A CA 1
ATOM 2319 C C . ALA A 1 280 ? -7.590 -29.616 -35.509 1.00 66.19 280 ALA A C 1
ATOM 2321 O O . ALA A 1 280 ? -8.608 -30.253 -35.243 1.00 66.19 280 ALA A O 1
ATOM 2322 N N . THR A 1 281 ? -7.359 -29.097 -36.714 1.00 58.56 281 THR A N 1
ATOM 2323 C CA . THR A 1 281 ? -8.138 -29.480 -37.887 1.00 58.56 281 THR A CA 1
ATOM 2324 C C . THR A 1 281 ? -8.016 -30.990 -38.000 1.00 58.56 281 THR A C 1
ATOM 2326 O O . THR A 1 281 ? -6.926 -31.493 -38.277 1.00 58.56 281 THR A O 1
ATOM 2329 N N . SER A 1 282 ? -9.100 -31.705 -37.703 1.00 54.91 282 SER A N 1
ATOM 2330 C CA . SER A 1 282 ? -9.224 -33.122 -38.003 1.00 54.91 282 SER A CA 1
ATOM 2331 C C . SER A 1 282 ? -9.086 -33.246 -39.514 1.00 54.91 282 SER A C 1
ATOM 2333 O O . SER A 1 282 ? -9.975 -32.839 -40.260 1.00 54.91 282 SER A O 1
ATOM 2335 N N . ALA A 1 283 ? -7.909 -33.678 -39.956 1.00 53.56 283 ALA A N 1
ATOM 2336 C CA . ALA A 1 283 ? -7.714 -34.134 -41.315 1.00 53.56 283 ALA A CA 1
ATOM 2337 C C . ALA A 1 283 ? -8.440 -35.479 -41.422 1.00 53.56 283 ALA A C 1
ATOM 2339 O O . ALA A 1 283 ? -7.894 -36.497 -40.998 1.00 53.56 283 ALA A O 1
ATOM 2340 N N . ASP A 1 284 ? -9.684 -35.420 -41.895 1.00 55.34 284 ASP A N 1
ATOM 2341 C CA . ASP A 1 284 ? -10.407 -36.550 -42.481 1.00 55.34 284 ASP A CA 1
ATOM 2342 C C . ASP A 1 284 ? -10.126 -36.593 -43.991 1.00 55.34 284 ASP A C 1
ATOM 2344 O O . ASP A 1 284 ? -10.116 -35.505 -44.622 1.00 55.34 284 ASP A O 1
#

Sequence (284 aa):
MTAFAAALTTQPSVRFRQRRAFYQLYDGAYLVMTSLVLALMLSVGWQGAVREFHWWYVLLLPLAIQAQILCSVFIHNCSHGNFPKPINRLVGELCGIVVLTRYASWEIIHRRHHKYSDDVEQDPHPITPDAPGYWAFLRQTIVNVEVQLQRQFFELHGGDTPDNRRFERRRAYTSYATNLVLIACWYVLLGPIGFFFFFVPASIIGFFHLIHFNWSTHNAAKPDQGFFPVNLDHGYYWLGNRIWFGIYYHGYHHKQANLFNPMRYEAHQQARAARLAGPATSAD

Foldseek 3Di:
DDPVVCLLQPALQVVLLVDLCSLVVVLVVLLVVLVVLLVVCVVVVQQAPQNDDDPCVVVCQVVLLLVLLLLVLLLLLLLLVLDHRNCSRVSNQVSCLLLLNGSNLVSNLSVQCLVQPQPPQRRLQHQDLVHLDLVVSLVSNVVSSLVNVLVVSQVRPPHDDPVSVVSSVVSVVSSVSSSVSS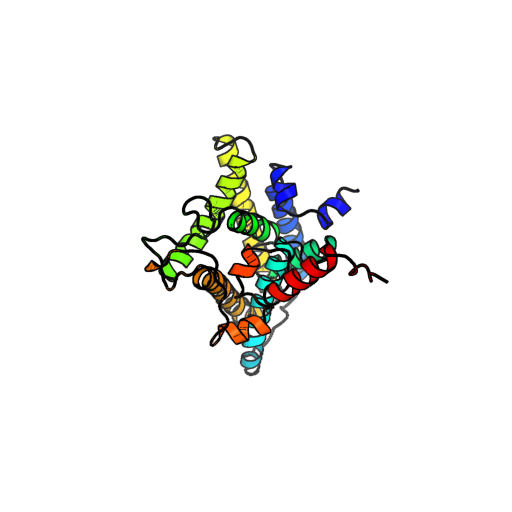LSSLCSHHPVCRCVVHRVVSSVSSSSVVSCLSSVQQVSVCPVVPGHGAADCDDVLVVCLVSSQRSRRRNQCSVPVSHSRSVCSVVVVVVVVVVVVPPDPPPD

pLDDT: mean 95.49, std 6.52, range [53.56, 98.81]

Organism: NCBI:txid215803

Secondary structure (DSSP, 8-state):
--HHHHHHHS-HHHHHHH-TTHHHHHHHHHHHHHHHHHHHHHHTT---S--S--TTHHHHHHHHHHHHHHHHHHHHHHHHT-S-HHHHHHHHHHHHHHTTS-HHHHHHHHHHHHHSTT-TTTSSSPPPTT--SHHHHHHHHHHHHHHHHHHHHHHHTTSS-HHHHHHHHHHHHHHHHHHHHHHHHHHHHHHHHHIIIIIHHHHHHHHHHHHHHHHHHTTTT-GGG-----B--SHHHHHHHHHTTTTTBHHHHHH-TT-SSGGGHHHHHHHHHHHHT-S-----

InterPro domains:
  IPR005804 Fatty acid desaturase domain [PF00487] (54-257)

Radius of gyration: 21.05 Å; chains: 1; bounding box: 49×62×71 Å